Protein AF-A0A9P8JV05-F1 (afdb_monomer_lite)

Structure (mmCIF, N/CA/C/O backbone):
data_AF-A0A9P8JV05-F1
#
_entry.id   AF-A0A9P8JV05-F1
#
loop_
_atom_site.group_PDB
_atom_site.id
_atom_site.type_symbol
_atom_site.label_atom_id
_atom_site.label_alt_id
_atom_site.label_comp_id
_atom_site.label_asym_id
_atom_site.label_entity_id
_atom_site.label_seq_id
_atom_site.pdbx_PDB_ins_code
_atom_site.Cartn_x
_atom_site.Cartn_y
_atom_site.Cartn_z
_atom_site.occupancy
_atom_site.B_iso_or_equiv
_atom_site.auth_seq_id
_atom_site.auth_comp_id
_atom_site.auth_asym_id
_atom_site.auth_atom_id
_atom_site.pdbx_PDB_model_num
ATOM 1 N N . MET A 1 1 ? 24.506 57.203 46.945 1.00 49.22 1 MET A N 1
ATOM 2 C CA . MET A 1 1 ? 24.713 56.761 45.550 1.00 49.22 1 MET A CA 1
ATOM 3 C C . MET A 1 1 ? 26.120 56.194 45.434 1.00 49.22 1 MET A C 1
ATOM 5 O O . MET A 1 1 ? 27.055 56.970 45.317 1.00 49.22 1 MET A O 1
ATOM 9 N N . ALA A 1 2 ? 26.284 54.877 45.544 1.00 45.28 2 ALA A N 1
ATOM 10 C CA . ALA A 1 2 ? 27.514 54.186 45.151 1.00 45.28 2 ALA A CA 1
ATOM 11 C C . ALA A 1 2 ? 27.159 52.713 44.912 1.00 45.28 2 ALA A C 1
ATOM 13 O O . ALA A 1 2 ? 27.169 51.901 45.833 1.00 45.28 2 ALA A O 1
ATOM 14 N N . SER A 1 3 ? 26.732 52.404 43.688 1.00 48.22 3 SER A N 1
ATOM 15 C CA . SER A 1 3 ? 26.460 51.036 43.248 1.00 48.22 3 SER A CA 1
ATOM 16 C C . SER A 1 3 ? 27.787 50.320 43.010 1.00 48.22 3 SER A C 1
ATOM 18 O O . SER A 1 3 ? 28.588 50.764 42.189 1.00 48.22 3 SER A O 1
ATOM 20 N N . ALA A 1 4 ? 28.025 49.229 43.736 1.00 57.16 4 ALA A N 1
ATOM 21 C CA . ALA A 1 4 ? 29.160 48.344 43.512 1.00 57.16 4 ALA A CA 1
ATOM 22 C C . ALA A 1 4 ? 28.932 47.510 42.237 1.00 57.16 4 ALA A C 1
ATOM 24 O O . ALA A 1 4 ? 27.868 46.921 42.051 1.00 57.16 4 ALA A O 1
ATOM 25 N N . ILE A 1 5 ? 29.931 47.481 41.356 1.00 58.44 5 ILE A N 1
ATOM 26 C CA . ILE A 1 5 ? 29.948 46.689 40.119 1.00 58.44 5 ILE A CA 1
ATOM 27 C C . ILE A 1 5 ? 30.236 45.221 40.489 1.00 58.44 5 ILE A C 1
ATOM 29 O O . ILE A 1 5 ? 31.201 44.983 41.219 1.00 58.44 5 ILE A O 1
ATOM 33 N N . PRO A 1 6 ? 29.474 44.224 40.003 1.00 58.06 6 PRO A N 1
ATOM 34 C CA . PRO A 1 6 ? 29.809 42.827 40.249 1.00 58.06 6 PRO A CA 1
ATOM 35 C C . PRO A 1 6 ? 30.928 42.359 39.306 1.00 58.06 6 PRO A C 1
ATOM 37 O O . PRO A 1 6 ? 30.860 42.535 38.090 1.00 58.06 6 PRO A O 1
ATOM 40 N N . ALA A 1 7 ? 31.966 41.754 39.887 1.00 58.69 7 ALA A N 1
ATOM 41 C CA . ALA A 1 7 ? 33.067 41.121 39.171 1.00 58.69 7 ALA A CA 1
ATOM 42 C C . ALA A 1 7 ? 32.580 39.866 38.423 1.00 58.69 7 ALA A C 1
ATOM 44 O O . ALA A 1 7 ? 31.926 38.999 39.001 1.00 58.69 7 ALA A O 1
ATOM 45 N N . ALA A 1 8 ? 32.905 39.770 37.133 1.00 55.03 8 ALA A N 1
ATOM 46 C CA . ALA A 1 8 ? 32.576 38.624 36.295 1.00 55.03 8 ALA A CA 1
ATOM 47 C C . ALA A 1 8 ? 33.391 37.384 36.711 1.00 55.03 8 ALA A C 1
ATOM 49 O O . ALA A 1 8 ? 34.620 37.387 36.659 1.00 55.03 8 ALA A O 1
ATOM 50 N N . GLN A 1 9 ? 32.700 36.315 37.112 1.00 57.06 9 GLN A N 1
ATOM 51 C CA . GLN A 1 9 ? 33.289 35.010 37.412 1.00 57.06 9 GLN A CA 1
ATOM 52 C C . GLN A 1 9 ? 33.690 34.315 36.097 1.00 57.06 9 GLN A C 1
ATOM 54 O O . GLN A 1 9 ? 32.831 33.968 35.287 1.00 57.06 9 GLN A O 1
ATOM 59 N N . ALA A 1 10 ? 34.988 34.099 35.875 1.00 58.25 10 ALA A N 1
ATOM 60 C CA . ALA A 1 10 ? 35.488 33.315 34.746 1.00 58.25 10 ALA A CA 1
ATOM 61 C C . ALA A 1 10 ? 35.136 31.823 34.923 1.00 58.25 10 ALA A C 1
ATOM 63 O O . ALA A 1 10 ? 35.488 31.209 35.932 1.00 58.25 10 ALA A O 1
ATOM 64 N N . ALA A 1 11 ? 34.430 31.245 33.949 1.00 59.84 11 ALA A N 1
ATOM 65 C CA . ALA A 1 11 ? 34.080 29.827 33.917 1.00 59.84 11 ALA A CA 1
ATOM 66 C C . ALA A 1 11 ? 35.307 28.969 33.554 1.00 59.84 11 ALA A C 1
ATOM 68 O O . ALA A 1 11 ? 35.972 29.220 32.551 1.00 59.84 11 ALA A O 1
ATOM 69 N N . GLN A 1 12 ? 35.602 27.956 34.371 1.00 63.81 12 GLN A N 1
ATOM 70 C CA . GLN A 1 12 ? 36.667 26.980 34.114 1.00 63.81 12 GLN A CA 1
ATOM 71 C C . GLN A 1 12 ? 36.211 25.943 33.067 1.00 63.81 12 GLN A C 1
ATOM 73 O O . GLN A 1 12 ? 35.041 25.553 33.087 1.00 63.81 12 GLN A O 1
ATOM 78 N N . PRO A 1 13 ? 37.097 25.443 32.183 1.00 60.34 13 PRO A N 1
ATOM 79 C CA . PRO A 1 13 ? 36.732 24.424 31.205 1.00 60.34 13 PRO A CA 1
ATOM 80 C C . PRO A 1 13 ? 36.540 23.057 31.882 1.00 60.34 13 PRO A C 1
ATOM 82 O O . PRO A 1 13 ? 37.473 22.463 32.423 1.00 60.34 13 PRO A O 1
ATOM 85 N N . SER A 1 14 ? 35.314 22.540 31.843 1.00 62.84 14 SER A N 1
ATOM 86 C CA . SER A 1 14 ? 34.976 21.183 32.274 1.00 62.84 14 SER A CA 1
ATOM 87 C C . SER A 1 14 ? 35.491 20.156 31.259 1.00 62.84 14 SER A C 1
ATOM 89 O O . SER A 1 14 ? 34.979 20.072 30.143 1.00 62.84 14 SER A O 1
ATOM 91 N N . PHE A 1 15 ? 36.486 19.357 31.647 1.00 61.34 15 PHE A N 1
ATOM 92 C CA . PHE A 1 15 ? 36.947 18.208 30.866 1.00 61.34 15 PHE A CA 1
ATOM 93 C C . PHE A 1 15 ? 35.887 17.097 30.893 1.00 61.34 15 PHE A C 1
ATOM 95 O O . PHE A 1 15 ? 35.647 16.474 31.927 1.00 61.34 15 PHE A O 1
ATOM 102 N N . VAL A 1 16 ? 35.249 16.850 29.750 1.00 66.12 16 VAL A N 1
ATOM 103 C CA . VAL A 1 16 ? 34.312 15.737 29.559 1.00 66.12 16 VAL A CA 1
ATOM 104 C C . VAL A 1 16 ? 35.119 14.445 29.404 1.00 66.12 16 VAL A C 1
ATOM 106 O O . VAL A 1 16 ? 35.911 14.315 28.471 1.00 66.12 16 VAL A O 1
ATOM 109 N N . LYS A 1 17 ? 34.939 13.483 30.319 1.00 59.84 17 LYS A N 1
ATOM 110 C CA . LYS A 1 17 ? 35.435 12.108 30.145 1.00 59.84 17 LYS A CA 1
ATOM 111 C C . LYS A 1 17 ? 34.714 11.477 28.950 1.00 59.84 17 LYS A C 1
ATOM 113 O O . LYS A 1 17 ? 33.492 11.369 28.960 1.00 59.84 17 LYS A O 1
ATOM 118 N N . LEU A 1 18 ? 35.468 11.082 27.927 1.00 51.34 18 LEU A N 1
ATOM 119 C CA . LEU A 1 18 ? 34.966 10.281 26.812 1.00 51.34 18 LEU A CA 1
ATOM 120 C C . LEU A 1 18 ? 34.830 8.832 27.292 1.00 51.34 18 LEU A C 1
ATOM 122 O O . LEU A 1 18 ? 35.833 8.163 27.533 1.00 51.34 18 LEU A O 1
ATOM 126 N N . GLU A 1 19 ? 33.597 8.363 27.461 1.00 67.06 19 GLU A N 1
ATOM 127 C CA . GLU A 1 19 ? 33.312 6.944 27.691 1.00 67.06 19 GLU A CA 1
ATOM 128 C C . GLU A 1 19 ? 33.750 6.121 26.459 1.00 67.06 19 GLU A C 1
ATOM 130 O O . GLU A 1 19 ? 33.552 6.567 25.321 1.00 67.06 19 GLU A O 1
ATOM 135 N N . PRO A 1 20 ? 34.365 4.937 26.635 1.00 63.91 20 PRO A N 1
ATOM 136 C CA . PRO A 1 20 ? 34.844 4.130 25.518 1.00 63.91 20 PRO A CA 1
ATOM 137 C C . PRO A 1 20 ? 33.666 3.606 24.682 1.00 63.91 20 PRO A C 1
ATOM 139 O O . PRO A 1 20 ? 32.79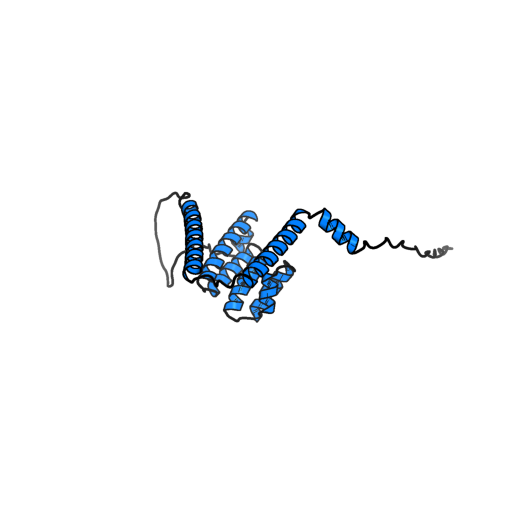6 2.891 25.172 1.00 63.91 20 PRO A O 1
ATOM 142 N N . SER A 1 21 ? 33.649 3.960 23.395 1.00 68.94 21 SER A N 1
ATOM 143 C CA . SER A 1 21 ? 32.678 3.460 22.415 1.00 68.94 21 SER A CA 1
ATOM 144 C C . SER A 1 21 ? 32.777 1.933 22.303 1.00 68.94 21 SER A C 1
ATOM 146 O O . SER A 1 21 ? 33.853 1.401 22.031 1.00 68.94 21 SER A O 1
ATOM 148 N N . SER A 1 22 ? 31.667 1.221 22.521 1.00 73.31 22 SER A N 1
ATOM 149 C CA . SER A 1 22 ? 31.602 -0.245 22.437 1.00 73.31 22 SER A CA 1
ATOM 150 C C . SER A 1 22 ? 32.088 -0.743 21.071 1.00 73.31 22 SER A C 1
ATOM 152 O O . SER A 1 22 ? 31.594 -0.282 20.034 1.00 73.31 22 SER A O 1
ATOM 154 N N . SER A 1 23 ? 33.017 -1.701 21.064 1.00 85.06 23 SER A N 1
ATOM 155 C CA . SER A 1 23 ? 33.587 -2.264 19.839 1.00 85.06 23 SER A CA 1
ATOM 156 C C . SER A 1 23 ? 32.512 -2.949 18.992 1.00 85.06 23 SER A C 1
ATOM 158 O O . SER A 1 23 ? 31.573 -3.553 19.510 1.00 85.06 23 SER A O 1
ATOM 160 N N . VAL A 1 24 ? 32.649 -2.905 17.664 1.00 83.38 24 VAL A N 1
ATOM 161 C CA . VAL A 1 24 ? 31.741 -3.608 16.736 1.00 83.38 24 VAL A CA 1
ATOM 162 C C . VAL A 1 24 ? 31.682 -5.107 17.058 1.00 83.38 24 VAL A C 1
ATOM 164 O O . VAL A 1 24 ? 30.613 -5.711 16.993 1.00 83.38 24 VAL A O 1
ATOM 167 N N . TRP A 1 25 ? 32.803 -5.684 17.492 1.00 81.00 25 TRP A N 1
ATOM 168 C CA . TRP A 1 25 ? 32.886 -7.076 17.936 1.00 81.00 25 TRP A CA 1
ATOM 169 C C . TRP A 1 25 ? 32.059 -7.359 19.192 1.00 81.00 25 TRP A C 1
ATOM 171 O O . TRP A 1 25 ? 31.397 -8.397 19.261 1.00 81.00 25 TRP A O 1
ATOM 181 N N . ASP A 1 26 ? 32.017 -6.422 20.141 1.00 84.31 26 ASP A N 1
ATOM 182 C CA . ASP A 1 26 ? 31.183 -6.547 21.341 1.00 84.31 26 ASP A CA 1
ATOM 183 C C . ASP A 1 26 ? 29.704 -6.477 20.982 1.00 84.31 26 ASP A C 1
ATOM 185 O O . ASP A 1 26 ? 28.898 -7.246 21.501 1.00 84.31 26 ASP A O 1
ATOM 189 N N . ARG A 1 27 ? 29.340 -5.611 20.031 1.00 84.75 27 ARG A N 1
ATOM 190 C CA . ARG A 1 27 ? 27.955 -5.482 19.558 1.00 84.75 27 ARG A CA 1
ATOM 191 C C . ARG A 1 27 ? 27.481 -6.754 18.858 1.00 84.75 27 ARG A C 1
ATOM 193 O O . ARG A 1 27 ? 26.372 -7.204 19.122 1.00 84.75 27 ARG A O 1
ATOM 200 N N . ILE A 1 28 ? 28.326 -7.363 18.025 1.00 83.69 28 ILE A N 1
ATOM 201 C CA . ILE A 1 28 ? 28.015 -8.629 17.342 1.00 83.69 28 ILE A CA 1
ATOM 202 C C . ILE A 1 28 ? 27.894 -9.771 18.352 1.00 83.69 28 ILE A C 1
ATOM 204 O O . ILE A 1 28 ? 26.946 -10.548 18.280 1.00 83.69 28 ILE A O 1
ATOM 208 N N . THR A 1 29 ? 28.821 -9.860 19.308 1.00 87.00 29 THR A N 1
ATOM 209 C CA . THR A 1 29 ? 28.805 -10.918 20.329 1.00 87.00 29 THR A CA 1
ATOM 210 C C . THR A 1 29 ? 27.587 -10.784 21.239 1.00 87.00 29 THR A C 1
ATOM 212 O O . THR A 1 29 ? 26.894 -11.769 21.495 1.00 87.00 29 THR A O 1
ATOM 215 N N . THR A 1 30 ? 27.268 -9.555 21.655 1.00 87.19 30 THR A N 1
ATOM 216 C CA . THR A 1 30 ? 26.081 -9.249 22.464 1.00 87.19 30 THR A CA 1
ATOM 217 C C . THR A 1 30 ? 24.810 -9.616 21.701 1.00 87.19 30 THR A C 1
ATOM 219 O O . THR A 1 30 ? 24.007 -10.406 22.196 1.00 87.19 30 THR A O 1
ATOM 222 N N . TRP A 1 31 ? 24.678 -9.160 20.453 1.00 87.88 31 TRP A N 1
ATOM 223 C CA . TRP A 1 31 ? 23.532 -9.474 19.601 1.00 87.88 31 TRP A CA 1
ATOM 224 C C . TRP A 1 31 ? 23.382 -10.981 19.346 1.00 87.88 31 TRP A C 1
ATOM 226 O O . TRP A 1 31 ? 22.284 -11.523 19.451 1.00 87.88 31 TRP A O 1
ATOM 236 N N . ALA A 1 32 ? 24.476 -11.694 19.072 1.00 85.31 32 ALA A N 1
ATOM 237 C CA . ALA A 1 32 ? 24.443 -13.139 18.859 1.00 85.31 32 ALA A CA 1
ATOM 238 C C . ALA A 1 32 ? 24.022 -13.900 20.129 1.00 85.31 32 ALA A C 1
ATOM 240 O O . ALA A 1 32 ? 23.316 -14.908 20.044 1.00 85.31 32 ALA A O 1
ATOM 241 N N . SER A 1 33 ? 24.424 -13.408 21.307 1.00 84.25 33 SER A N 1
ATOM 242 C CA . SER A 1 33 ? 24.041 -13.991 22.595 1.00 84.25 33 SER A CA 1
ATOM 243 C C . SER A 1 33 ? 22.556 -13.791 22.915 1.00 84.25 33 SER A C 1
ATOM 245 O O . SER A 1 33 ? 21.922 -14.696 23.466 1.00 84.25 33 SER A O 1
ATOM 247 N N . GLU A 1 34 ? 21.996 -12.652 22.507 1.00 87.69 34 GLU A N 1
ATOM 248 C CA . GLU A 1 34 ? 20.591 -12.289 22.690 1.00 87.69 34 GLU A CA 1
ATOM 249 C C . GLU A 1 34 ? 19.686 -12.986 21.659 1.00 87.69 34 GLU A C 1
ATOM 251 O O . GLU A 1 34 ? 18.597 -13.459 21.985 1.00 87.69 34 GLU A O 1
ATOM 256 N N . HIS A 1 35 ? 20.172 -13.174 20.427 1.00 86.75 35 HIS A N 1
ATOM 257 C CA . HIS A 1 35 ? 19.403 -13.729 19.311 1.00 86.75 35 HIS A CA 1
ATOM 258 C C . HIS A 1 35 ? 19.847 -15.131 18.883 1.00 86.75 35 HIS A C 1
ATOM 260 O O . HIS A 1 35 ? 19.968 -15.427 17.691 1.00 86.75 35 HIS A O 1
ATOM 266 N N . LYS A 1 36 ? 19.993 -16.050 19.844 1.00 86.50 36 LYS A N 1
ATOM 267 C CA . LYS A 1 36 ? 20.359 -17.458 19.577 1.00 86.50 36 LYS A CA 1
ATOM 268 C C . LYS A 1 36 ? 19.469 -18.108 18.513 1.00 86.50 36 LYS A C 1
ATOM 270 O O . LYS A 1 36 ? 19.969 -18.774 17.614 1.00 86.50 36 LYS A O 1
ATOM 275 N N . ALA A 1 37 ? 18.155 -17.874 18.571 1.00 81.88 37 ALA A N 1
ATOM 276 C CA . ALA A 1 37 ? 17.213 -18.402 17.584 1.00 81.88 37 ALA A CA 1
ATOM 277 C C . ALA A 1 37 ? 17.487 -17.866 16.168 1.00 81.88 37 ALA A C 1
ATOM 279 O O . ALA A 1 37 ? 17.517 -18.648 15.222 1.00 81.88 37 ALA A O 1
ATOM 280 N N . ALA A 1 38 ? 17.751 -16.563 16.018 1.00 86.94 38 ALA A N 1
ATOM 281 C CA . ALA A 1 38 ? 18.079 -15.977 14.720 1.00 86.94 38 ALA A CA 1
ATOM 282 C C . ALA A 1 38 ? 19.395 -16.553 14.175 1.00 86.94 38 ALA A C 1
ATOM 284 O O . ALA A 1 38 ? 19.449 -16.973 13.020 1.00 86.94 38 ALA A O 1
ATOM 285 N N . VAL A 1 39 ? 20.417 -16.679 15.027 1.00 87.94 39 VAL A N 1
ATOM 286 C CA . VAL A 1 39 ? 21.709 -17.282 14.664 1.00 87.94 39 VAL A CA 1
ATOM 287 C C . VAL A 1 39 ? 21.528 -18.722 14.169 1.00 87.94 39 VAL A C 1
ATOM 289 O O . VAL A 1 39 ? 22.018 -19.056 13.091 1.00 87.94 39 VAL A O 1
ATOM 292 N N . TYR A 1 40 ? 20.761 -19.557 14.879 1.00 90.62 40 TYR A N 1
ATOM 293 C CA . TYR A 1 40 ? 20.487 -20.930 14.438 1.00 90.62 40 TYR A CA 1
ATOM 294 C C . TYR A 1 40 ? 19.657 -20.993 13.152 1.00 90.62 40 TYR A C 1
ATOM 296 O O . TYR A 1 40 ? 19.898 -21.868 12.325 1.00 90.62 40 TYR A O 1
ATOM 304 N N . THR A 1 41 ? 18.713 -20.071 12.934 1.00 86.56 41 THR A N 1
ATOM 305 C CA . THR A 1 41 ? 17.954 -20.034 11.672 1.00 86.56 41 THR A CA 1
ATOM 306 C C . THR A 1 41 ? 18.827 -19.641 10.488 1.00 86.56 41 THR A C 1
ATOM 308 O O . THR A 1 41 ? 18.745 -20.283 9.445 1.00 86.56 41 THR A O 1
ATOM 311 N N . ILE A 1 42 ? 19.702 -18.645 10.650 1.00 84.94 42 ILE A N 1
ATOM 312 C CA . ILE A 1 42 ? 20.633 -18.218 9.603 1.00 84.94 42 ILE A CA 1
ATOM 313 C C . ILE A 1 42 ? 21.606 -19.360 9.290 1.00 84.94 42 ILE A C 1
ATOM 315 O O . ILE A 1 42 ? 21.750 -19.719 8.124 1.00 84.94 42 ILE A O 1
ATOM 319 N N . ALA A 1 43 ? 22.191 -19.991 10.316 1.00 82.62 43 ALA A N 1
ATOM 320 C CA . ALA A 1 43 ? 23.077 -21.146 10.159 1.00 82.62 43 ALA A CA 1
ATOM 321 C C . ALA A 1 43 ? 22.371 -22.364 9.526 1.00 82.62 43 ALA A C 1
ATOM 323 O O . ALA A 1 43 ? 22.949 -23.070 8.703 1.00 82.62 43 ALA A O 1
ATOM 324 N N . GLY A 1 44 ? 21.105 -22.607 9.875 1.00 81.88 44 GLY A N 1
ATOM 325 C CA . GLY A 1 44 ? 20.304 -23.676 9.281 1.00 81.88 44 GLY A CA 1
ATOM 326 C C . GLY A 1 44 ? 19.994 -23.424 7.803 1.00 81.88 44 GLY A C 1
ATOM 327 O O . GLY A 1 44 ? 20.130 -24.328 6.981 1.00 81.88 44 GLY A O 1
ATOM 328 N N . VAL A 1 45 ? 19.628 -22.190 7.440 1.00 86.88 45 VAL A N 1
ATOM 329 C CA . VAL A 1 45 ? 19.341 -21.812 6.047 1.00 86.88 45 VAL A CA 1
ATOM 330 C C . VAL A 1 45 ? 20.601 -21.889 5.184 1.00 86.88 45 VAL A C 1
ATOM 332 O O . VAL A 1 45 ? 20.526 -22.395 4.064 1.00 86.88 45 VAL A O 1
ATOM 335 N N . THR A 1 46 ? 21.762 -21.458 5.691 1.00 86.31 46 THR A N 1
ATOM 336 C CA . THR A 1 46 ? 23.027 -21.557 4.946 1.00 86.31 46 THR A CA 1
ATOM 337 C C . THR A 1 46 ? 23.468 -23.005 4.749 1.00 86.31 46 THR A C 1
ATOM 339 O O . THR A 1 46 ? 23.885 -23.355 3.642 1.00 86.31 46 THR A O 1
ATOM 342 N N . LEU A 1 47 ? 23.309 -23.874 5.755 1.00 87.31 47 LEU A N 1
ATOM 343 C CA . LEU A 1 47 ? 23.592 -25.307 5.616 1.00 87.31 47 LEU A CA 1
ATOM 344 C C . LEU A 1 47 ? 22.682 -25.960 4.562 1.00 87.31 47 LEU A C 1
ATOM 346 O O . LEU A 1 47 ? 23.170 -26.686 3.698 1.00 87.31 47 LEU A O 1
ATOM 350 N N . VAL A 1 48 ? 21.376 -25.672 4.590 1.00 86.19 48 VAL A N 1
ATOM 351 C CA . VAL A 1 48 ? 20.406 -26.234 3.633 1.00 86.19 48 VAL A CA 1
ATOM 352 C C . VAL A 1 48 ? 20.663 -25.728 2.218 1.00 86.19 48 VAL A C 1
ATOM 354 O O . VAL A 1 48 ? 20.640 -26.525 1.287 1.00 86.19 48 VAL A O 1
ATOM 357 N N . ALA A 1 49 ? 20.942 -24.436 2.037 1.00 83.25 49 ALA A N 1
ATOM 358 C CA . ALA A 1 49 ? 21.240 -23.876 0.721 1.00 83.25 49 ALA A CA 1
ATOM 359 C C . ALA A 1 49 ? 22.541 -24.446 0.136 1.00 83.25 49 ALA A C 1
ATOM 361 O O . ALA A 1 49 ? 22.584 -24.785 -1.043 1.00 83.25 49 ALA A O 1
ATOM 362 N N . THR A 1 50 ? 23.575 -24.613 0.964 1.00 82.69 50 THR A N 1
ATOM 363 C CA . THR A 1 50 ? 24.859 -25.188 0.534 1.00 82.69 50 THR A CA 1
ATOM 364 C C . THR A 1 50 ? 24.715 -26.676 0.221 1.00 82.69 50 THR A C 1
ATOM 366 O O . THR A 1 50 ? 25.162 -27.127 -0.829 1.00 82.69 50 THR A O 1
ATOM 369 N N . GLY A 1 51 ? 24.021 -27.432 1.079 1.00 83.88 51 GLY A N 1
ATOM 370 C CA . GLY A 1 51 ? 23.711 -28.841 0.835 1.00 83.88 51 GLY A CA 1
ATOM 371 C C . GLY A 1 51 ? 22.856 -29.040 -0.417 1.00 83.88 51 GLY A C 1
ATOM 372 O O . GLY A 1 51 ? 23.165 -29.905 -1.230 1.00 83.88 51 GLY A O 1
ATOM 373 N N . ALA A 1 52 ? 21.837 -28.201 -0.626 1.00 78.25 52 ALA A N 1
ATOM 374 C CA . ALA A 1 52 ? 21.013 -28.219 -1.831 1.00 78.25 52 ALA A CA 1
ATOM 375 C C . ALA A 1 52 ? 21.811 -27.826 -3.081 1.00 78.25 52 ALA A C 1
ATOM 377 O O . ALA A 1 52 ? 21.617 -28.439 -4.122 1.00 78.25 52 ALA A O 1
ATOM 378 N N . GLY A 1 53 ? 22.722 -26.854 -2.986 1.00 80.62 53 GLY A N 1
ATOM 379 C CA . GLY A 1 53 ? 23.606 -26.457 -4.083 1.00 80.62 53 GLY A CA 1
ATOM 380 C C . GLY A 1 53 ? 24.564 -27.575 -4.494 1.00 80.62 53 GLY A C 1
ATOM 381 O O . GLY A 1 53 ? 24.663 -27.880 -5.678 1.00 80.62 53 GLY A O 1
ATOM 382 N N . ILE A 1 54 ? 25.203 -28.243 -3.527 1.00 79.12 54 ILE A N 1
ATOM 383 C CA . ILE A 1 54 ? 26.061 -29.413 -3.780 1.00 79.12 54 ILE A CA 1
ATOM 384 C C . ILE A 1 54 ? 25.233 -30.564 -4.356 1.00 79.12 54 ILE A C 1
ATOM 386 O O . ILE A 1 54 ? 25.645 -31.183 -5.335 1.00 79.12 54 ILE A O 1
ATOM 390 N N . TYR A 1 55 ? 24.051 -30.831 -3.797 1.00 79.44 55 TYR A N 1
ATOM 391 C CA . TYR A 1 55 ? 23.145 -31.853 -4.315 1.00 79.44 55 TYR A CA 1
ATOM 392 C C . TYR A 1 55 ? 22.732 -31.558 -5.761 1.00 79.44 55 TYR A C 1
ATOM 394 O O . TYR A 1 55 ? 22.847 -32.436 -6.603 1.00 79.44 55 TYR A O 1
ATOM 402 N N . TYR A 1 56 ? 22.330 -30.329 -6.093 1.00 79.62 56 TYR A N 1
ATOM 403 C CA . TYR A 1 56 ? 21.984 -29.943 -7.468 1.00 79.62 56 TYR A CA 1
ATOM 404 C C . TYR A 1 56 ? 23.178 -29.985 -8.422 1.00 79.62 56 TYR A C 1
ATOM 406 O O . TYR A 1 56 ? 23.022 -30.351 -9.578 1.00 79.6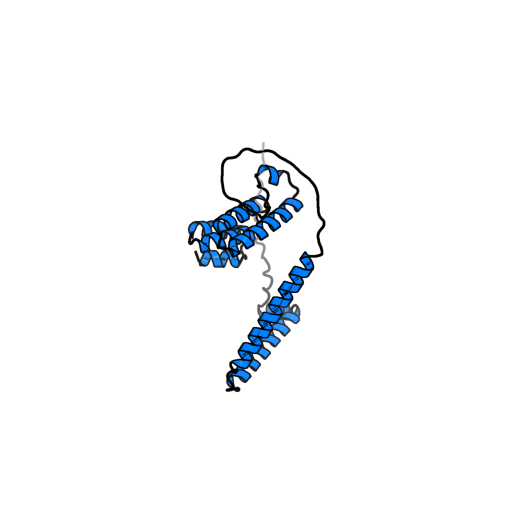2 56 TYR A O 1
ATOM 414 N N . TYR A 1 57 ? 24.366 -29.618 -7.949 1.00 79.38 57 TYR A N 1
ATOM 415 C CA . TYR A 1 57 ? 25.580 -29.665 -8.759 1.00 79.38 57 TYR A CA 1
ATOM 416 C C . TYR A 1 57 ? 26.029 -31.104 -9.059 1.00 79.38 57 TYR A C 1
ATOM 418 O O . TYR A 1 57 ? 26.627 -31.361 -10.097 1.00 79.38 57 TYR A O 1
ATOM 426 N N . THR A 1 58 ? 25.734 -32.044 -8.158 1.00 80.88 58 THR A N 1
ATOM 427 C CA . THR A 1 58 ? 26.123 -33.459 -8.287 1.00 80.88 58 THR A CA 1
ATOM 428 C C . THR A 1 58 ? 25.015 -34.356 -8.837 1.00 80.88 58 THR A C 1
ATOM 430 O O . THR A 1 58 ? 25.304 -35.445 -9.327 1.00 80.88 58 THR A O 1
ATOM 433 N N . SER A 1 59 ? 23.754 -33.921 -8.787 1.00 72.12 59 SER A N 1
ATOM 434 C CA . SER A 1 59 ? 22.621 -34.641 -9.365 1.00 72.12 59 SER A CA 1
ATOM 435 C C . SER A 1 59 ? 22.326 -34.111 -10.764 1.00 72.12 59 SER A C 1
ATOM 437 O O . SER A 1 59 ? 21.595 -33.151 -10.968 1.00 72.12 59 SER A O 1
ATOM 439 N N . GLU A 1 60 ? 22.859 -34.797 -11.768 1.00 57.59 60 GLU A N 1
ATOM 440 C CA . GLU A 1 60 ? 22.598 -34.540 -13.193 1.00 57.59 60 GLU A CA 1
ATOM 441 C C . GLU A 1 60 ? 21.174 -34.963 -13.633 1.00 57.59 60 GLU A C 1
ATOM 443 O O . GLU A 1 60 ? 20.892 -35.179 -14.808 1.00 57.59 60 GLU A O 1
ATOM 448 N N . SER A 1 61 ? 20.245 -35.110 -12.684 1.00 61.31 61 SER A N 1
ATOM 449 C CA . SER A 1 61 ? 18.854 -35.482 -12.938 1.00 61.31 61 SER A CA 1
ATOM 450 C C . SER A 1 61 ? 17.988 -34.231 -12.925 1.00 61.31 61 SER A C 1
ATOM 452 O O . SER A 1 61 ? 17.515 -33.788 -11.878 1.00 61.31 61 SER A O 1
ATOM 454 N N . ALA A 1 62 ? 17.777 -33.651 -14.107 1.00 61.28 62 ALA A N 1
ATOM 455 C CA . ALA A 1 62 ? 16.733 -32.654 -14.290 1.00 61.28 62 ALA A CA 1
ATOM 456 C C . ALA A 1 62 ? 15.389 -33.250 -13.817 1.00 61.28 62 ALA A C 1
ATOM 458 O O . ALA A 1 62 ? 15.064 -34.374 -14.212 1.00 61.28 62 ALA A O 1
ATOM 459 N N . PRO A 1 63 ? 14.611 -32.542 -12.974 1.00 60.56 63 PRO A N 1
ATOM 460 C CA . PRO A 1 63 ? 13.309 -33.026 -12.536 1.00 60.56 63 PRO A CA 1
ATOM 461 C C . PRO A 1 63 ? 12.447 -33.289 -13.766 1.00 60.56 63 PRO A C 1
ATOM 463 O O . PRO A 1 63 ? 12.308 -32.425 -14.639 1.00 60.56 63 PRO A O 1
ATOM 466 N N . THR A 1 64 ? 11.900 -34.499 -13.858 1.00 65.44 64 THR A N 1
ATOM 467 C CA . THR A 1 64 ? 11.081 -34.871 -15.007 1.00 65.44 64 THR A CA 1
ATOM 468 C C . THR A 1 64 ? 9.809 -34.013 -15.027 1.00 65.44 64 THR A C 1
ATOM 470 O O . THR A 1 64 ? 9.343 -33.574 -13.970 1.00 65.44 64 THR A O 1
ATOM 473 N N . PRO A 1 65 ? 9.206 -33.744 -16.201 1.00 65.94 65 PRO A N 1
ATOM 474 C CA . PRO A 1 65 ? 7.975 -32.954 -16.292 1.00 65.94 65 PRO A CA 1
ATOM 475 C C . PRO A 1 65 ? 6.853 -33.438 -15.355 1.00 65.94 65 PRO A C 1
ATOM 477 O O . PRO A 1 65 ? 6.088 -32.618 -14.853 1.00 65.94 65 PRO A O 1
ATOM 480 N N . GLN A 1 66 ? 6.821 -34.738 -15.038 1.00 62.66 66 GLN A N 1
ATOM 481 C CA . GLN A 1 66 ? 5.876 -35.343 -14.093 1.00 62.66 66 GLN A CA 1
ATOM 482 C C . GLN A 1 66 ? 6.083 -34.880 -12.639 1.00 62.66 66 GLN A C 1
ATOM 484 O O . GLN A 1 66 ? 5.106 -34.637 -11.932 1.00 62.66 66 GLN A O 1
ATOM 489 N N . ASP A 1 67 ? 7.326 -34.678 -12.193 1.00 68.31 67 ASP A N 1
ATOM 490 C CA . ASP A 1 67 ? 7.630 -34.209 -10.832 1.00 68.31 67 ASP A CA 1
ATOM 491 C C . ASP A 1 67 ? 7.237 -32.736 -10.636 1.00 68.31 67 ASP A C 1
ATOM 493 O O . ASP A 1 67 ? 6.751 -32.323 -9.576 1.00 68.31 67 ASP A O 1
ATOM 497 N N . LEU A 1 68 ? 7.409 -31.932 -11.690 1.00 69.88 68 LEU A N 1
ATOM 498 C CA . LEU A 1 68 ? 7.003 -30.527 -11.719 1.00 69.88 68 LEU A CA 1
ATOM 499 C C . LEU A 1 68 ? 5.476 -30.387 -11.730 1.00 69.88 68 LEU A C 1
ATOM 501 O O . LEU A 1 68 ? 4.928 -29.514 -11.048 1.00 69.88 68 LEU A O 1
ATOM 505 N N . GLU A 1 69 ? 4.792 -31.268 -12.457 1.00 74.12 69 GLU A N 1
ATOM 506 C CA . GLU A 1 69 ? 3.335 -31.314 -12.530 1.00 74.12 69 GLU A CA 1
ATOM 507 C C . GLU A 1 69 ? 2.725 -31.777 -11.198 1.00 74.12 69 GLU A C 1
ATOM 509 O O . GLU A 1 69 ? 1.868 -31.084 -10.645 1.00 74.12 69 GLU A O 1
ATOM 514 N N . ALA A 1 70 ? 3.277 -32.823 -10.575 1.00 73.00 70 ALA A N 1
ATOM 515 C CA . ALA A 1 70 ? 2.873 -33.274 -9.241 1.00 73.00 70 ALA A CA 1
ATOM 516 C C . ALA A 1 70 ? 3.073 -32.184 -8.166 1.00 73.00 70 ALA A C 1
ATOM 518 O O . ALA A 1 70 ? 2.226 -31.976 -7.285 1.00 73.00 70 ALA A O 1
ATOM 519 N N . ALA A 1 71 ? 4.169 -31.420 -8.240 1.00 76.94 71 ALA A N 1
ATOM 520 C CA . ALA A 1 71 ? 4.399 -30.282 -7.352 1.00 76.94 71 ALA A CA 1
ATOM 521 C C . ALA A 1 71 ? 3.408 -29.126 -7.604 1.00 76.94 71 ALA A C 1
ATOM 523 O O . ALA A 1 71 ? 2.987 -28.448 -6.654 1.00 76.94 71 ALA A O 1
ATOM 524 N N . ALA A 1 72 ? 3.011 -28.894 -8.860 1.00 79.38 72 ALA A N 1
ATOM 525 C CA . ALA A 1 72 ? 2.018 -27.892 -9.234 1.00 79.38 72 ALA A CA 1
ATOM 526 C C . ALA A 1 72 ? 0.605 -28.278 -8.764 1.00 79.38 72 ALA A C 1
ATOM 528 O O . ALA A 1 72 ? -0.104 -27.432 -8.205 1.00 79.38 72 ALA A O 1
ATOM 529 N N . GLU A 1 73 ? 0.222 -29.548 -8.892 1.00 82.31 73 GLU A N 1
ATOM 530 C CA . GLU A 1 73 ? -1.049 -30.079 -8.392 1.00 82.31 73 GLU A CA 1
ATOM 531 C C . GLU A 1 73 ? -1.142 -29.984 -6.871 1.00 82.31 73 GLU A C 1
ATOM 533 O O . GLU A 1 73 ? -2.117 -29.451 -6.335 1.00 82.31 73 GLU A O 1
ATOM 538 N N . LYS A 1 74 ? -0.078 -30.361 -6.152 1.00 80.19 74 LYS A N 1
ATOM 539 C CA . LYS A 1 74 ? -0.036 -30.251 -4.686 1.00 80.19 74 LYS A CA 1
ATOM 540 C C . LYS A 1 74 ? -0.175 -28.798 -4.214 1.00 80.19 74 LYS A C 1
ATOM 542 O O . LYS A 1 74 ? -0.824 -28.523 -3.199 1.00 80.19 74 LYS A O 1
ATOM 547 N N . LYS A 1 75 ? 0.382 -27.837 -4.964 1.00 80.94 75 LYS A N 1
ATOM 548 C CA . LYS A 1 75 ? 0.198 -26.395 -4.711 1.00 80.94 75 LYS A CA 1
ATOM 549 C C . LYS A 1 75 ? -1.228 -25.925 -5.017 1.00 80.94 75 LYS A C 1
ATOM 551 O O . LYS A 1 75 ? -1.765 -25.128 -4.241 1.00 80.94 75 LYS A O 1
ATOM 556 N N . ARG A 1 76 ? -1.852 -26.409 -6.098 1.00 82.44 76 ARG A N 1
ATOM 557 C CA . ARG A 1 76 ? -3.254 -26.109 -6.446 1.00 82.44 76 ARG A CA 1
ATOM 558 C C . ARG A 1 76 ? -4.214 -26.645 -5.381 1.00 82.44 76 ARG A C 1
ATOM 560 O O . ARG A 1 76 ? -4.968 -25.849 -4.822 1.00 82.44 76 ARG A O 1
ATOM 567 N N . ALA A 1 77 ? -4.062 -27.905 -4.977 1.00 81.12 77 ALA A N 1
ATOM 568 C CA . ALA A 1 77 ? -4.857 -28.534 -3.921 1.00 81.12 77 ALA A CA 1
ATOM 569 C C . ALA A 1 77 ? -4.733 -27.798 -2.573 1.00 81.12 77 ALA A C 1
ATOM 571 O O . ALA A 1 77 ? -5.726 -27.533 -1.892 1.00 81.12 77 ALA A O 1
ATOM 572 N N . ARG A 1 78 ? -3.521 -27.363 -2.193 1.00 82.75 78 ARG A N 1
ATOM 573 C CA . ARG A 1 78 ? -3.312 -26.577 -0.960 1.00 82.75 78 ARG A CA 1
ATOM 574 C C . ARG A 1 78 ? -3.995 -25.204 -1.014 1.00 82.75 78 ARG A C 1
ATOM 576 O O . ARG A 1 78 ? -4.487 -24.721 0.009 1.00 82.75 78 ARG A O 1
ATOM 583 N N . LYS A 1 79 ? -4.025 -24.559 -2.186 1.00 82.00 79 LYS A N 1
ATOM 584 C CA . LYS A 1 79 ? -4.697 -23.264 -2.394 1.00 82.00 79 LYS A CA 1
ATOM 585 C C . LYS A 1 79 ? -6.217 -23.412 -2.346 1.00 82.00 79 LYS A C 1
ATOM 587 O O . LYS A 1 79 ? -6.888 -22.538 -1.799 1.00 82.00 79 LYS A O 1
ATOM 592 N N . GLU A 1 80 ? -6.736 -24.511 -2.876 1.00 83.88 80 GLU A N 1
ATOM 593 C CA . GLU A 1 80 ? -8.159 -24.833 -2.878 1.00 83.88 80 GLU A CA 1
ATOM 594 C C . GLU A 1 80 ? -8.669 -25.147 -1.468 1.00 83.88 80 GLU A C 1
ATOM 596 O O . GLU A 1 80 ? -9.590 -24.481 -0.999 1.00 83.88 80 GLU A O 1
ATOM 601 N N . ASN A 1 81 ? -7.959 -25.989 -0.709 1.00 77.00 81 ASN A N 1
ATOM 602 C CA . ASN A 1 81 ? -8.272 -26.243 0.703 1.00 77.00 81 ASN A CA 1
ATOM 603 C C . ASN A 1 81 ? -8.231 -24.969 1.563 1.00 77.00 81 ASN A C 1
ATOM 605 O O . ASN A 1 81 ? -9.057 -24.782 2.457 1.00 77.00 81 ASN A O 1
ATOM 609 N N . LYS A 1 82 ? -7.307 -24.040 1.282 1.00 80.56 82 LYS A N 1
ATOM 610 C CA . LYS A 1 82 ? -7.254 -22.743 1.978 1.00 80.56 82 LYS A CA 1
ATOM 611 C C . LYS A 1 82 ? -8.456 -21.850 1.640 1.00 80.56 82 LYS A C 1
ATOM 613 O O . LYS A 1 82 ? -8.921 -21.113 2.509 1.00 80.56 82 LYS A O 1
ATOM 618 N N . LYS A 1 83 ? -8.960 -21.902 0.402 1.00 77.69 83 LYS A N 1
ATOM 619 C CA . LYS A 1 83 ? -10.178 -21.186 -0.010 1.00 77.69 83 LYS A CA 1
ATOM 620 C C . LYS A 1 83 ? -11.432 -21.819 0.594 1.00 77.69 83 LYS A C 1
ATOM 622 O O . LYS A 1 83 ? -12.245 -21.081 1.138 1.00 77.69 83 LYS A O 1
ATOM 627 N N . ALA A 1 84 ? -11.538 -23.148 0.580 1.00 77.12 84 ALA A N 1
ATOM 628 C CA . ALA A 1 84 ? -12.648 -23.883 1.184 1.00 77.12 84 ALA A CA 1
ATOM 629 C C . ALA A 1 84 ? -12.755 -23.601 2.691 1.00 77.12 84 ALA A C 1
ATOM 631 O O . ALA A 1 84 ? -13.822 -23.246 3.181 1.00 77.12 84 ALA A O 1
ATOM 632 N N . LYS A 1 85 ? -11.623 -23.604 3.410 1.00 74.31 85 LYS A N 1
ATOM 633 C CA . LYS A 1 85 ? -11.585 -23.270 4.843 1.00 74.31 85 LYS A CA 1
ATOM 634 C C . LYS A 1 85 ? -11.995 -21.818 5.133 1.00 74.31 85 LYS A C 1
ATOM 636 O O . LYS A 1 85 ? -12.613 -21.549 6.156 1.00 74.31 85 LYS A O 1
ATOM 641 N N . LYS A 1 86 ? -11.691 -20.885 4.221 1.00 70.56 86 LYS A N 1
ATOM 642 C CA . LYS A 1 86 ? -12.119 -19.477 4.312 1.00 70.56 86 LYS A CA 1
ATOM 643 C C . LYS A 1 86 ? -13.613 -19.298 4.001 1.00 70.56 86 LYS A C 1
ATOM 645 O O . LYS A 1 86 ? -14.225 -18.399 4.568 1.00 70.56 86 LYS A O 1
ATOM 650 N N . ASN A 1 87 ? -14.185 -20.125 3.122 1.00 64.75 87 ASN A N 1
ATOM 651 C CA . ASN A 1 87 ? -15.604 -20.061 2.764 1.00 64.75 87 ASN A CA 1
ATOM 652 C C . ASN A 1 87 ? -16.500 -20.706 3.834 1.00 64.75 87 ASN A C 1
ATOM 654 O O . ASN A 1 87 ? -17.475 -20.091 4.249 1.00 64.75 87 ASN A O 1
ATOM 658 N N . ALA A 1 88 ? -16.092 -21.853 4.388 1.00 60.12 88 ALA A N 1
ATOM 659 C CA . ALA A 1 88 ? -16.794 -22.516 5.493 1.00 60.12 88 ALA A CA 1
ATOM 660 C C . ALA A 1 88 ? -16.883 -21.638 6.758 1.00 60.12 88 ALA A C 1
ATOM 662 O O . ALA A 1 88 ? -17.848 -21.707 7.512 1.00 60.12 88 ALA A O 1
ATOM 663 N N . GLN A 1 89 ? -15.905 -20.751 6.971 1.00 57.16 89 GLN A N 1
ATOM 664 C CA . GLN A 1 89 ? -15.937 -19.777 8.065 1.00 57.16 89 GLN A CA 1
ATOM 665 C C . GLN A 1 89 ? -16.884 -18.589 7.802 1.00 57.16 89 GLN A C 1
ATOM 667 O O . GLN A 1 89 ? -17.222 -17.852 8.726 1.00 57.16 89 GLN A O 1
ATOM 672 N N . ARG A 1 90 ? -17.320 -18.395 6.553 1.00 57.16 90 ARG A N 1
ATOM 673 C CA . ARG A 1 90 ? -18.247 -17.333 6.142 1.00 57.16 90 ARG A CA 1
ATOM 674 C C . ARG A 1 90 ? -19.713 -17.785 6.208 1.00 57.16 90 ARG A C 1
ATOM 676 O O . ARG A 1 90 ? -20.575 -16.948 6.436 1.00 57.16 90 ARG A O 1
ATOM 683 N N . GLU A 1 91 ? -19.979 -19.086 6.089 1.00 49.62 91 GLU A N 1
ATOM 684 C CA . GLU A 1 91 ? -21.335 -19.665 6.085 1.00 49.62 91 GLU A CA 1
ATOM 685 C C . GLU A 1 91 ? -21.940 -19.885 7.486 1.00 49.62 91 GLU A C 1
ATOM 687 O O . GLU A 1 91 ? -23.147 -20.059 7.608 1.00 49.62 91 GLU A O 1
ATOM 692 N N . GLN A 1 92 ? -21.158 -19.795 8.569 1.00 45.47 92 GLN A N 1
ATOM 693 C CA . GLN A 1 92 ? -21.676 -19.920 9.946 1.00 45.47 92 GLN A CA 1
ATOM 694 C C . GLN A 1 92 ? -22.199 -18.608 10.564 1.00 45.47 92 GLN A C 1
ATOM 696 O O . GLN A 1 92 ? -22.554 -18.581 11.741 1.00 45.47 92 GLN A O 1
ATOM 701 N N . LYS A 1 93 ? -22.268 -17.506 9.805 1.00 41.81 93 LYS A N 1
ATOM 702 C CA . LYS A 1 93 ? -22.806 -16.227 10.296 1.00 41.81 93 LYS A CA 1
ATOM 703 C C . LYS A 1 93 ? -23.880 -15.691 9.346 1.00 41.81 93 LYS A C 1
ATOM 705 O O . LYS A 1 93 ? -23.608 -14.899 8.453 1.00 41.81 93 LYS A O 1
ATOM 710 N N . SER A 1 94 ? -25.115 -16.133 9.545 1.00 41.09 94 SER A N 1
ATOM 711 C CA . SER A 1 94 ? -26.326 -15.467 9.048 1.00 41.09 94 SER A CA 1
ATOM 712 C C . SER A 1 94 ? -27.401 -15.533 10.131 1.00 41.09 94 SER A C 1
ATOM 714 O O . SER A 1 94 ? -27.473 -16.526 10.855 1.00 41.09 94 SER A O 1
ATOM 716 N N . PRO A 1 95 ? -28.204 -14.467 10.267 1.00 38.47 95 PRO A N 1
ATOM 717 C CA . PRO A 1 95 ? -29.633 -14.652 10.024 1.00 38.47 95 PRO A CA 1
ATOM 718 C C . PRO A 1 95 ? -30.279 -13.537 9.171 1.00 38.47 95 PRO A C 1
ATOM 720 O O . PRO A 1 95 ? -29.738 -12.448 9.001 1.00 38.47 95 PRO A O 1
ATOM 723 N N . SER A 1 96 ? -31.449 -13.892 8.636 1.00 30.16 96 SER A N 1
ATOM 724 C CA . SER A 1 96 ? -32.434 -13.184 7.785 1.00 30.16 96 SER A CA 1
ATOM 725 C C . SER A 1 96 ? -33.727 -12.919 8.618 1.00 30.16 96 SER A C 1
ATOM 727 O O . SER A 1 96 ? -33.739 -13.428 9.743 1.00 30.16 96 SER A O 1
ATOM 729 N N . PRO A 1 97 ? -34.885 -12.382 8.132 1.00 55.53 97 PRO A N 1
ATOM 730 C CA . PRO A 1 97 ? -35.258 -11.313 7.158 1.00 55.53 97 PRO A CA 1
ATOM 731 C C . PRO A 1 97 ? -36.359 -10.316 7.695 1.00 55.53 97 PRO A C 1
ATOM 733 O O . PRO A 1 97 ? -36.712 -10.393 8.864 1.00 55.53 97 PRO A O 1
ATOM 736 N N . GLU A 1 98 ? -36.938 -9.474 6.795 1.00 30.28 98 GLU A N 1
ATOM 737 C CA . GLU A 1 98 ? -38.226 -8.687 6.830 1.00 30.28 98 GLU A CA 1
ATOM 738 C C . GLU A 1 98 ? -38.108 -7.152 7.098 1.00 30.28 98 GLU A C 1
ATOM 740 O O . GLU A 1 98 ? -37.358 -6.766 7.982 1.00 30.28 98 GLU A O 1
ATOM 745 N N . THR A 1 99 ? -38.759 -6.161 6.432 1.00 27.42 99 THR A N 1
ATOM 746 C CA . THR A 1 99 ? -39.884 -6.043 5.455 1.00 27.42 99 THR A CA 1
ATOM 747 C C . THR A 1 99 ? -39.963 -4.608 4.821 1.00 27.42 99 THR A C 1
ATOM 749 O O . THR A 1 99 ? -39.598 -3.656 5.497 1.00 27.42 99 THR A O 1
ATOM 752 N N . LYS A 1 100 ? -40.440 -4.503 3.545 1.00 30.36 100 LYS A N 1
ATOM 753 C CA . LYS A 1 100 ? -41.169 -3.438 2.738 1.00 30.36 100 LYS A CA 1
ATOM 754 C C . LYS A 1 100 ? -41.177 -1.938 3.169 1.00 30.36 100 LYS A C 1
ATOM 756 O O . LYS A 1 100 ? -41.201 -1.665 4.351 1.00 30.36 100 LYS A O 1
ATOM 761 N N . SER A 1 101 ? -41.340 -0.880 2.343 1.00 28.02 101 SER A N 1
ATOM 762 C CA . SER A 1 101 ? -41.832 -0.616 0.961 1.00 28.02 101 SER A CA 1
ATOM 763 C C . SER A 1 101 ? -41.626 0.889 0.585 1.00 28.02 101 SER A C 1
ATOM 765 O O . SER A 1 101 ? -41.819 1.712 1.467 1.00 28.02 101 SER A O 1
ATOM 767 N N . GLN A 1 102 ? -41.375 1.194 -0.714 1.00 34.16 102 GLN A N 1
ATOM 768 C CA . GLN A 1 102 ? -41.873 2.322 -1.585 1.00 34.16 102 GLN A CA 1
ATOM 769 C C . GLN A 1 102 ? -41.558 3.806 -1.189 1.00 34.16 102 GLN A C 1
ATOM 771 O O . GLN A 1 102 ? -41.651 4.148 -0.026 1.00 34.16 102 GLN A O 1
ATOM 776 N N . GLU A 1 103 ? -41.153 4.778 -2.040 1.00 32.97 103 GLU A N 1
ATOM 777 C CA . GLU A 1 103 ? -41.581 5.205 -3.398 1.00 32.97 103 GLU A CA 1
ATOM 778 C C . GLU A 1 103 ? -40.539 6.156 -4.099 1.00 32.97 103 GLU A C 1
ATOM 780 O O . GLU A 1 103 ? -39.652 6.709 -3.457 1.00 32.97 103 GLU A O 1
ATOM 785 N N . LYS A 1 104 ? -40.643 6.306 -5.435 1.00 31.27 104 LYS A N 1
ATOM 786 C CA . LYS A 1 104 ? -39.766 6.926 -6.487 1.00 31.27 104 LYS A CA 1
ATOM 787 C C . LYS A 1 104 ? -40.163 8.435 -6.731 1.00 31.27 104 LYS A C 1
ATOM 789 O O . LYS A 1 104 ? -41.293 8.727 -6.356 1.00 31.27 104 LYS A O 1
ATOM 794 N N . PRO A 1 105 ? -39.395 9.393 -7.364 1.00 42.78 105 PRO A N 1
ATOM 795 C CA . PRO A 1 105 ? -38.700 9.249 -8.655 1.00 42.78 105 PRO A CA 1
ATOM 796 C C . PRO A 1 105 ? -37.322 9.888 -8.944 1.00 42.78 105 PRO A C 1
ATOM 798 O O . PRO A 1 105 ? -36.824 10.759 -8.250 1.00 42.78 105 PRO A O 1
ATOM 801 N N . GLN A 1 106 ? -36.725 9.332 -10.015 1.00 43.09 106 GLN A N 1
ATOM 802 C CA . GLN A 1 106 ? -35.354 9.447 -10.553 1.00 43.09 106 GLN A CA 1
ATOM 803 C C . GLN A 1 106 ? -35.144 10.675 -11.481 1.00 43.09 106 GLN A C 1
ATOM 805 O O . GLN A 1 106 ? -36.123 11.358 -11.782 1.00 43.09 106 GLN A O 1
ATOM 810 N N . PRO A 1 107 ? -33.915 10.916 -12.008 1.00 46.12 107 PRO A N 1
ATOM 811 C CA . PRO A 1 107 ? -33.439 10.190 -13.209 1.00 46.12 107 PRO A CA 1
ATOM 812 C C . PRO A 1 107 ? -32.003 9.599 -13.116 1.00 46.12 107 PRO A C 1
ATOM 814 O O . PRO A 1 107 ? -31.082 10.297 -12.718 1.00 46.12 107 PRO A O 1
ATOM 817 N N . THR A 1 108 ? -31.867 8.322 -13.543 1.00 39.34 108 THR A N 1
ATOM 818 C CA . THR A 1 108 ? -30.770 7.641 -14.314 1.00 39.34 108 THR A CA 1
ATOM 819 C C . THR A 1 108 ? -29.287 7.930 -14.004 1.00 39.34 108 THR A C 1
ATOM 821 O O . THR A 1 108 ? -28.887 9.079 -13.971 1.00 39.34 108 THR A O 1
ATOM 824 N N . SER A 1 109 ? -28.322 6.997 -13.964 1.00 36.44 109 SER A N 1
ATOM 825 C CA . SER A 1 109 ? -28.155 5.559 -14.291 1.00 36.44 109 SER A CA 1
ATOM 826 C C . SER A 1 109 ? -26.653 5.282 -14.007 1.00 36.44 109 SER A C 1
ATOM 828 O O . SER A 1 109 ? -25.840 6.075 -14.467 1.00 36.44 109 SER A O 1
ATOM 830 N N . VAL A 1 110 ? -26.193 4.335 -13.174 1.00 41.75 110 VAL A N 1
ATOM 831 C CA . VAL A 1 110 ? -25.985 2.888 -13.427 1.00 41.75 110 VAL A CA 1
ATOM 832 C C . VAL A 1 110 ? -25.748 2.172 -12.066 1.00 41.75 110 VAL A C 1
ATOM 834 O O . VAL A 1 110 ? -25.035 2.684 -11.208 1.00 41.75 110 VAL A O 1
ATOM 837 N N . GLN A 1 111 ? -26.371 1.001 -11.885 1.00 43.53 111 GLN A N 1
ATOM 838 C CA . GLN A 1 111 ? -26.380 0.074 -10.724 1.00 43.53 111 GLN A CA 1
ATOM 839 C C . GLN A 1 111 ? -25.107 -0.837 -10.734 1.00 43.53 111 GLN A C 1
ATOM 841 O O . GLN A 1 111 ? -24.493 -0.944 -11.788 1.00 43.53 111 GLN A O 1
ATOM 846 N N . SER A 1 112 ? -24.595 -1.546 -9.707 1.00 44.47 112 SER A N 1
ATOM 847 C CA . SER A 1 112 ? -25.162 -2.162 -8.487 1.00 44.47 112 SER A CA 1
ATOM 848 C C . SER A 1 112 ? -24.038 -2.722 -7.555 1.00 44.47 112 SER A C 1
ATOM 850 O O . SER A 1 112 ? -23.027 -3.217 -8.047 1.00 44.47 112 SER A O 1
ATOM 852 N N . GLU A 1 113 ? -24.290 -2.719 -6.232 1.00 48.94 113 GLU A N 1
ATOM 853 C CA . GLU A 1 113 ? -23.984 -3.790 -5.238 1.00 48.94 113 GLU A CA 1
ATOM 854 C C . GLU A 1 113 ? -22.548 -4.042 -4.692 1.00 48.94 113 GLU A C 1
ATOM 856 O O . GLU A 1 113 ? -21.897 -5.040 -4.994 1.00 48.94 113 GLU A O 1
ATOM 861 N N . ASP A 1 114 ? -22.108 -3.215 -3.739 1.00 45.22 114 ASP A N 1
ATOM 862 C CA . ASP A 1 114 ? -21.577 -3.666 -2.431 1.00 45.22 114 ASP A CA 1
ATOM 863 C C . ASP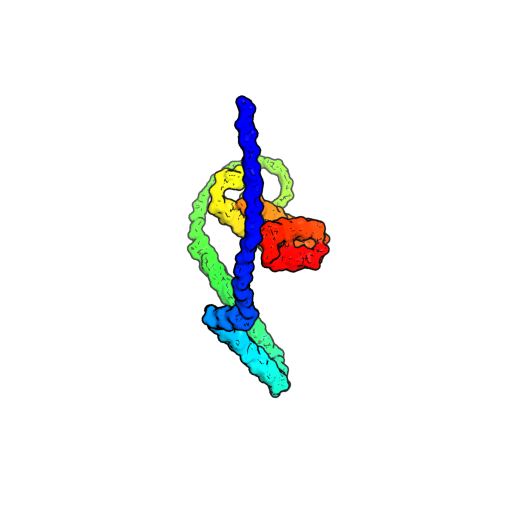 A 1 114 ? -21.549 -2.433 -1.508 1.00 45.22 114 ASP A C 1
ATOM 865 O O . ASP A 1 114 ? -20.905 -1.430 -1.815 1.00 45.22 114 ASP A O 1
ATOM 869 N N . ASP A 1 115 ? -22.319 -2.495 -0.426 1.00 53.88 115 ASP A N 1
ATOM 870 C CA . ASP A 1 115 ? -22.611 -1.424 0.531 1.00 53.88 115 ASP A CA 1
ATOM 871 C C . ASP A 1 115 ? -21.328 -0.802 1.121 1.00 53.88 115 ASP A C 1
ATOM 873 O O . ASP A 1 115 ? -20.661 -1.370 1.989 1.00 53.88 115 ASP A O 1
ATOM 877 N N . VAL A 1 116 ? -20.955 0.375 0.623 1.00 52.00 116 VAL A N 1
ATOM 878 C CA . VAL A 1 116 ? -19.996 1.268 1.278 1.00 52.00 116 VAL A CA 1
ATOM 879 C C . VAL A 1 116 ? -20.735 2.584 1.456 1.00 52.00 116 VAL A C 1
ATOM 881 O O . VAL A 1 116 ? -20.976 3.265 0.456 1.00 52.00 116 VAL A O 1
ATOM 884 N N . PRO A 1 117 ? -21.204 2.897 2.679 1.00 55.31 117 PRO A N 1
ATOM 885 C CA . PRO A 1 117 ? -22.100 4.022 2.880 1.00 55.31 117 PRO A CA 1
ATOM 886 C C . PRO A 1 117 ? -21.365 5.303 2.524 1.00 55.31 117 PRO A C 1
ATOM 888 O O . PRO A 1 117 ? -20.204 5.468 2.881 1.00 55.31 117 PRO A O 1
ATOM 891 N N . GLU A 1 118 ? -22.046 6.177 1.799 1.00 52.78 118 GLU A N 1
ATOM 892 C CA . GLU A 1 118 ? -21.545 7.473 1.369 1.00 52.78 118 GLU A CA 1
ATOM 893 C C . GLU A 1 118 ? -21.032 8.266 2.577 1.00 52.78 118 GLU A C 1
ATOM 895 O O . GLU A 1 118 ? -21.778 8.681 3.464 1.00 52.78 118 GLU A O 1
ATOM 900 N N . VAL A 1 119 ? -19.710 8.392 2.653 1.00 54.75 119 VAL A N 1
ATOM 901 C CA . VAL A 1 119 ? -19.024 9.016 3.776 1.00 54.75 119 VAL A CA 1
ATOM 902 C C . VAL A 1 119 ? -18.902 10.503 3.507 1.00 54.75 119 VAL A C 1
ATOM 904 O O . VAL A 1 119 ? -17.939 10.957 2.894 1.00 54.75 119 VAL A O 1
ATOM 907 N N . THR A 1 120 ? -19.861 11.283 3.979 1.00 58.88 120 THR A N 1
ATOM 908 C CA . THR A 1 120 ? -19.676 12.730 4.093 1.00 58.88 120 THR A CA 1
ATOM 909 C C . THR A 1 120 ? -18.776 13.035 5.291 1.00 58.88 120 THR A C 1
ATOM 911 O O . THR A 1 120 ? -18.943 12.444 6.361 1.00 58.88 120 THR A O 1
ATOM 914 N N . GLU A 1 121 ? -17.832 13.970 5.137 1.00 56.03 121 GLU A N 1
ATOM 915 C CA . GLU A 1 121 ? -16.865 14.379 6.177 1.00 56.03 121 GLU A CA 1
ATOM 916 C C . GLU A 1 121 ? -17.536 14.686 7.535 1.00 56.03 121 GLU A C 1
ATOM 918 O O . GLU A 1 121 ? -16.992 14.361 8.593 1.00 56.03 121 GLU A O 1
ATOM 923 N N . SER A 1 122 ? -18.771 15.204 7.521 1.00 55.25 122 SER A N 1
ATOM 924 C CA . SER A 1 122 ? -19.575 15.483 8.722 1.00 55.25 122 SER A CA 1
ATOM 925 C C . SER A 1 122 ? -19.984 14.240 9.528 1.00 55.25 122 SER A C 1
ATOM 927 O O . SER A 1 122 ? -20.125 14.321 10.751 1.00 55.25 122 SER A O 1
ATOM 929 N N . THR A 1 123 ? -20.145 13.085 8.881 1.00 60.41 123 THR A N 1
ATOM 930 C CA . THR A 1 123 ? -20.551 11.830 9.538 1.00 60.41 123 THR A CA 1
ATOM 931 C C . THR A 1 123 ? -19.352 11.142 10.185 1.00 60.41 123 THR A C 1
ATOM 933 O O . THR A 1 123 ? -19.468 10.560 11.256 1.00 60.41 123 THR A O 1
ATOM 936 N N . VAL A 1 124 ? -18.163 11.262 9.587 1.00 58.56 124 VAL A N 1
ATOM 937 C CA . VAL A 1 124 ? -16.917 10.724 10.163 1.00 58.56 124 VAL A CA 1
ATOM 938 C C . VAL A 1 124 ? -16.518 11.496 11.412 1.00 58.56 124 VAL A C 1
ATOM 940 O O . VAL A 1 124 ? -16.061 10.895 12.379 1.00 58.56 124 VAL A O 1
ATOM 943 N N . ALA A 1 125 ? -16.717 12.817 11.422 1.00 60.59 125 ALA A N 1
ATOM 944 C CA . ALA A 1 125 ? -16.348 13.673 12.546 1.00 60.59 125 ALA A CA 1
ATOM 945 C C . ALA A 1 125 ? -17.126 13.362 13.839 1.00 60.59 125 ALA A C 1
ATOM 947 O O . ALA A 1 125 ? -16.598 13.560 14.930 1.00 60.59 125 ALA A O 1
ATOM 948 N N . SER A 1 126 ? -18.353 12.848 13.723 1.00 62.66 126 SER A N 1
ATOM 949 C CA . SER A 1 126 ? -19.245 12.541 14.850 1.00 62.66 126 SER A CA 1
ATOM 950 C C . SER A 1 126 ? -19.144 11.090 15.350 1.00 62.66 126 SER A C 1
ATOM 952 O O . SER A 1 126 ? -19.733 10.745 16.373 1.00 62.66 126 SER A O 1
ATOM 954 N N . LEU A 1 127 ? -18.369 10.243 14.665 1.00 67.31 127 LEU A N 1
ATOM 955 C CA . LEU A 1 127 ? -18.168 8.833 14.999 1.00 67.31 127 LEU A CA 1
ATOM 956 C C . LEU A 1 127 ? -17.003 8.624 15.983 1.00 67.31 127 LEU A C 1
ATOM 958 O O . LEU A 1 127 ? -16.006 9.351 15.966 1.00 67.31 127 LEU A O 1
ATOM 962 N N . SER A 1 128 ? -17.110 7.594 16.828 1.00 79.06 128 SER A N 1
ATOM 963 C CA . SER A 1 128 ? -16.045 7.209 17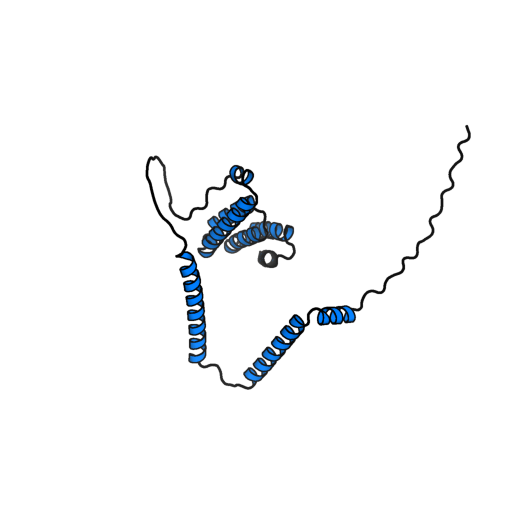.764 1.00 79.06 128 SER A CA 1
ATOM 964 C C . SER A 1 128 ? -14.822 6.656 17.026 1.00 79.06 128 SER A C 1
ATOM 966 O O . SER A 1 128 ? -14.940 6.083 15.940 1.00 79.06 128 SER A O 1
ATOM 968 N N . ASP A 1 129 ? -13.634 6.771 17.617 1.00 78.06 129 ASP A N 1
ATOM 969 C CA . ASP A 1 129 ? -12.388 6.364 16.949 1.00 78.06 129 ASP A CA 1
ATOM 970 C C . ASP A 1 129 ? -12.327 4.862 16.616 1.00 78.06 129 ASP A C 1
ATOM 972 O O . ASP A 1 129 ? -11.742 4.471 15.601 1.00 78.06 129 ASP A O 1
ATOM 976 N N . GLU A 1 130 ? -12.994 4.015 17.404 1.00 79.81 130 GLU A N 1
ATOM 977 C CA . GLU A 1 130 ? -13.167 2.592 17.084 1.00 79.81 130 GLU A CA 1
ATOM 978 C C . GLU A 1 130 ? -14.012 2.388 15.827 1.00 79.81 130 GLU A C 1
ATOM 980 O O . GLU A 1 130 ? -13.598 1.671 14.913 1.00 79.81 130 GLU A O 1
ATOM 985 N N . THR A 1 131 ? -15.148 3.081 15.722 1.00 83.62 131 THR A N 1
ATOM 986 C CA . THR A 1 131 ? -16.005 2.971 14.535 1.00 83.62 131 THR A CA 1
ATOM 987 C C . THR A 1 131 ? -15.315 3.504 13.280 1.00 83.62 131 THR A C 1
ATOM 989 O O . THR A 1 131 ? -15.413 2.867 12.233 1.00 83.62 131 THR A O 1
ATOM 992 N N . LYS A 1 132 ? -14.521 4.582 13.377 1.00 84.81 132 LYS A N 1
ATOM 993 C CA . LYS A 1 132 ? -13.689 5.080 12.262 1.00 84.81 132 LYS A CA 1
ATOM 994 C C . LYS A 1 132 ? -12.675 4.043 11.790 1.00 84.81 132 LYS A C 1
ATOM 996 O O . LYS A 1 132 ? -12.468 3.887 10.587 1.00 84.81 132 LYS A O 1
ATOM 1001 N N . LYS A 1 133 ? -12.041 3.319 12.717 1.00 87.62 133 LYS A N 1
ATOM 1002 C CA . LYS A 1 133 ? -11.052 2.284 12.391 1.00 87.62 133 LYS A CA 1
ATOM 1003 C C . LYS A 1 133 ? -11.691 1.098 11.671 1.00 87.62 133 LYS A C 1
ATOM 1005 O O . LYS A 1 133 ? -11.164 0.659 10.647 1.00 87.62 133 LYS A O 1
ATOM 1010 N N . ASP A 1 134 ? -12.823 0.609 12.171 1.00 88.19 134 ASP A N 1
ATOM 1011 C CA . ASP A 1 134 ? -13.573 -0.474 11.526 1.00 88.19 134 ASP A CA 1
ATOM 1012 C C . ASP A 1 134 ? -14.080 -0.055 10.148 1.00 88.19 134 ASP A C 1
ATOM 1014 O O . ASP A 1 134 ? -14.009 -0.815 9.178 1.00 88.19 134 ASP A O 1
ATOM 1018 N N . TYR A 1 135 ? -14.543 1.185 10.047 1.00 86.94 135 TYR A N 1
ATOM 1019 C CA . TYR A 1 135 ? -15.018 1.763 8.808 1.00 86.94 135 TYR A CA 1
ATOM 1020 C C . TYR A 1 135 ? -13.893 1.899 7.765 1.00 86.94 135 TYR A C 1
ATOM 1022 O O . TYR A 1 135 ? -14.022 1.411 6.639 1.00 86.94 135 TYR A O 1
ATOM 1030 N N . ALA A 1 136 ? -12.729 2.424 8.161 1.00 90.69 136 ALA A N 1
ATOM 1031 C CA . ALA A 1 136 ? -11.535 2.476 7.318 1.00 90.69 136 ALA A CA 1
ATOM 1032 C C . ALA A 1 136 ? -11.079 1.075 6.866 1.00 90.69 136 ALA A C 1
ATOM 1034 O O . ALA A 1 136 ? -10.652 0.886 5.724 1.00 90.69 136 ALA A O 1
ATOM 1035 N N . ALA A 1 137 ? -11.201 0.059 7.729 1.00 90.94 137 ALA A N 1
ATOM 1036 C CA . ALA A 1 137 ? -10.876 -1.321 7.377 1.00 90.94 137 ALA A CA 1
ATOM 1037 C C . ALA A 1 137 ? -11.840 -1.906 6.326 1.00 90.94 137 ALA A C 1
ATOM 1039 O O . ALA A 1 137 ? -11.389 -2.607 5.412 1.00 90.94 137 ALA A O 1
ATOM 1040 N N . LYS A 1 138 ? -13.141 -1.595 6.414 1.00 91.56 138 LYS A N 1
ATOM 1041 C CA . LYS A 1 138 ? -14.144 -1.976 5.403 1.00 91.56 138 LYS A CA 1
ATOM 1042 C C . LYS A 1 138 ? -13.862 -1.305 4.060 1.00 91.56 138 LYS A C 1
ATOM 1044 O O . LYS A 1 138 ? -13.762 -2.003 3.050 1.00 91.56 138 LYS A O 1
ATOM 1049 N N . LEU A 1 139 ? -13.622 0.007 4.058 1.00 93.00 139 LEU A N 1
ATOM 1050 C CA . LEU A 1 139 ? -13.254 0.757 2.854 1.00 93.00 139 LEU A CA 1
ATOM 1051 C C . LEU A 1 139 ? -11.982 0.216 2.201 1.00 93.00 139 LEU A C 1
ATOM 1053 O O . LEU A 1 139 ? -11.938 0.017 0.991 1.00 93.00 139 LEU A O 1
ATOM 1057 N N . LYS A 1 140 ? -10.961 -0.119 2.998 1.00 93.81 140 LYS A N 1
ATOM 1058 C CA . LYS A 1 140 ? -9.743 -0.772 2.503 1.00 93.81 140 LYS A CA 1
ATOM 1059 C C . LYS A 1 140 ? -10.052 -2.091 1.802 1.00 93.81 140 LYS A C 1
ATOM 1061 O O . LYS A 1 140 ? -9.463 -2.391 0.766 1.00 93.81 140 LYS A O 1
ATOM 1066 N N . ALA A 1 141 ? -10.921 -2.916 2.385 1.00 94.56 141 ALA A N 1
ATOM 1067 C CA . ALA A 1 141 ? -11.296 -4.195 1.796 1.00 94.56 141 ALA A CA 1
ATOM 1068 C C . ALA A 1 141 ? -12.036 -4.002 0.462 1.00 94.56 141 ALA A C 1
ATOM 1070 O O . ALA A 1 141 ? -11.704 -4.686 -0.508 1.00 94.56 141 ALA A O 1
ATOM 1071 N N . ALA A 1 142 ? -12.958 -3.037 0.397 1.00 93.62 142 ALA A N 1
ATOM 1072 C CA . ALA A 1 142 ? -13.653 -2.654 -0.830 1.00 93.62 142 ALA A CA 1
ATOM 1073 C C . ALA A 1 142 ? -12.676 -2.114 -1.893 1.00 93.62 142 ALA A C 1
ATOM 1075 O O . ALA A 1 142 ? -12.676 -2.592 -3.027 1.00 93.62 142 ALA A O 1
ATOM 1076 N N . GLY A 1 143 ? -11.764 -1.213 -1.514 1.00 95.38 143 GLY A N 1
ATOM 1077 C CA . GLY A 1 143 ? -10.733 -0.669 -2.403 1.00 95.38 143 GLY A CA 1
ATOM 1078 C C . GLY A 1 143 ? -9.793 -1.747 -2.947 1.00 95.38 143 GLY A C 1
ATOM 1079 O O . GLY A 1 143 ? -9.482 -1.758 -4.135 1.00 95.38 143 GLY A O 1
ATOM 1080 N N . ASN A 1 144 ? -9.407 -2.729 -2.124 1.00 95.38 144 ASN A N 1
ATOM 1081 C CA . ASN A 1 144 ? -8.609 -3.873 -2.579 1.00 95.38 144 ASN A CA 1
ATOM 1082 C C . ASN A 1 144 ? -9.378 -4.747 -3.589 1.00 95.38 144 ASN A C 1
ATOM 1084 O O . ASN A 1 144 ? -8.769 -5.283 -4.518 1.00 95.38 144 ASN A O 1
ATOM 1088 N N . LYS A 1 145 ? -10.700 -4.910 -3.416 1.00 96.31 145 LYS A N 1
ATOM 1089 C CA . LYS A 1 145 ? -11.567 -5.640 -4.359 1.00 96.31 145 LYS A CA 1
ATOM 1090 C C . LYS A 1 145 ? -11.661 -4.898 -5.697 1.00 96.31 145 LYS A C 1
ATOM 1092 O O . LYS A 1 145 ? -11.490 -5.528 -6.741 1.00 96.31 145 LYS A O 1
ATOM 1097 N N . ALA A 1 146 ? -11.858 -3.578 -5.665 1.00 94.94 146 ALA A N 1
ATOM 1098 C CA . ALA A 1 146 ? -11.872 -2.726 -6.856 1.00 94.94 146 ALA A CA 1
ATOM 1099 C C . ALA A 1 146 ? -10.520 -2.760 -7.593 1.00 94.94 146 ALA A C 1
ATOM 1101 O O . ALA A 1 146 ? -10.474 -3.058 -8.786 1.00 94.94 146 ALA A O 1
ATOM 1102 N N . TYR A 1 147 ? -9.407 -2.621 -6.862 1.00 95.81 147 TYR A N 1
ATOM 1103 C CA . TYR A 1 147 ? -8.054 -2.736 -7.415 1.00 95.81 147 TYR A CA 1
ATOM 1104 C C . TYR A 1 147 ? -7.812 -4.096 -8.085 1.00 95.81 147 TYR A C 1
ATOM 1106 O O . TYR A 1 147 ? -7.285 -4.166 -9.193 1.00 95.81 147 TYR A O 1
ATOM 1114 N N . GLY A 1 148 ? -8.240 -5.190 -7.443 1.00 95.44 148 GLY A N 1
ATOM 1115 C CA . GLY A 1 148 ? -8.159 -6.536 -8.020 1.00 95.44 148 GLY A CA 1
ATOM 1116 C C . GLY A 1 148 ? -9.002 -6.712 -9.287 1.00 95.44 148 GLY A C 1
ATOM 1117 O O . GLY A 1 148 ? -8.655 -7.528 -10.139 1.00 95.44 148 GLY A O 1
ATOM 1118 N N . SER A 1 149 ? -10.063 -5.918 -9.431 1.00 95.56 149 SER A N 1
ATOM 1119 C CA . SER A 1 149 ? -10.922 -5.866 -10.621 1.00 95.56 149 SER A CA 1
ATOM 1120 C C . SER A 1 149 ? -10.394 -4.901 -11.693 1.00 95.56 149 SER A C 1
ATOM 1122 O O . SER A 1 149 ? -11.038 -4.733 -12.722 1.00 95.56 149 SER A O 1
ATOM 1124 N N . LYS A 1 150 ? -9.216 -4.292 -11.471 1.00 95.00 150 LYS A N 1
ATOM 1125 C CA . LYS A 1 150 ? -8.603 -3.234 -12.297 1.00 95.00 150 LYS A CA 1
ATOM 1126 C C . LYS A 1 150 ? -9.430 -1.948 -12.402 1.00 95.00 150 LYS A C 1
ATOM 1128 O O . LYS A 1 150 ? -9.150 -1.109 -13.253 1.00 95.00 150 LYS A O 1
ATOM 1133 N N . ASP A 1 151 ? -10.404 -1.769 -11.517 1.00 96.00 151 ASP A N 1
ATOM 1134 C CA . ASP A 1 151 ? -11.139 -0.516 -11.394 1.00 96.00 151 ASP A CA 1
ATOM 1135 C C . ASP A 1 151 ? -10.366 0.430 -10.468 1.00 96.00 151 ASP A C 1
ATOM 1137 O O . ASP A 1 151 ? -10.587 0.505 -9.254 1.00 96.00 151 ASP A O 1
ATOM 1141 N N . TYR A 1 152 ? -9.362 1.089 -11.048 1.00 95.56 152 TYR A N 1
ATOM 1142 C CA . TYR A 1 152 ? -8.441 1.942 -10.304 1.00 95.56 152 TYR A CA 1
ATOM 1143 C C . TYR A 1 152 ? -9.099 3.236 -9.828 1.00 95.56 152 TYR A C 1
ATOM 1145 O O . TYR A 1 152 ? -8.828 3.654 -8.707 1.00 95.56 152 TYR A O 1
ATOM 1153 N N . ASN A 1 153 ? -9.999 3.828 -10.619 1.00 95.62 153 ASN A N 1
ATOM 1154 C CA . ASN A 1 153 ? -10.713 5.051 -10.236 1.00 95.62 153 ASN A CA 1
ATOM 1155 C C . ASN A 1 153 ? -11.569 4.812 -8.989 1.00 95.62 153 ASN A C 1
ATOM 1157 O O . ASN A 1 153 ? -11.442 5.535 -8.000 1.00 95.62 153 ASN A O 1
ATOM 1161 N N . ARG A 1 154 ? -12.354 3.727 -8.980 1.00 93.81 154 ARG A N 1
ATOM 1162 C CA . ARG A 1 154 ? -13.162 3.374 -7.811 1.00 93.81 154 ARG A CA 1
ATOM 1163 C C . ARG A 1 154 ? -12.301 3.048 -6.595 1.00 93.81 154 ARG A C 1
ATOM 1165 O O . ARG A 1 154 ? -12.632 3.430 -5.475 1.00 93.81 154 ARG A O 1
ATOM 1172 N N . ALA A 1 155 ? -11.173 2.363 -6.794 1.00 95.75 155 ALA A N 1
ATOM 1173 C CA . ALA A 1 155 ? -10.237 2.079 -5.711 1.00 95.75 155 ALA A CA 1
ATOM 1174 C C . ALA A 1 155 ? -9.645 3.365 -5.102 1.00 95.75 155 ALA A C 1
ATOM 1176 O O . ALA A 1 155 ? -9.531 3.457 -3.880 1.00 95.75 155 ALA A O 1
ATOM 1177 N N . ILE A 1 156 ? -9.310 4.361 -5.929 1.00 96.69 156 ILE A N 1
ATOM 1178 C CA . ILE A 1 156 ? -8.788 5.663 -5.491 1.00 96.69 156 ILE A CA 1
ATOM 1179 C C . ILE A 1 156 ? -9.797 6.385 -4.596 1.00 96.69 156 ILE A C 1
ATOM 1181 O O . ILE A 1 156 ? -9.411 6.858 -3.525 1.00 96.69 156 ILE A O 1
ATOM 1185 N N . GLU A 1 157 ? -11.071 6.421 -4.992 1.00 95.00 157 GLU A N 1
ATOM 1186 C CA . GLU A 1 157 ? -12.151 7.011 -4.189 1.00 95.00 157 GLU A CA 1
ATOM 1187 C C . GLU A 1 157 ? -12.271 6.323 -2.825 1.00 95.00 157 GLU A C 1
ATOM 1189 O O . GLU A 1 157 ? -12.255 6.984 -1.787 1.00 95.00 157 GLU A O 1
ATOM 1194 N N . LEU A 1 158 ? -12.314 4.988 -2.813 1.00 94.69 158 LEU A N 1
ATOM 1195 C CA . LEU A 1 158 ? -12.466 4.197 -1.589 1.00 94.69 158 LEU A CA 1
ATOM 1196 C C . LEU A 1 158 ? -11.277 4.368 -0.634 1.00 94.69 158 LEU A C 1
ATOM 1198 O O . LEU A 1 158 ? -11.463 4.479 0.579 1.00 94.69 158 LEU A O 1
ATOM 1202 N N . TYR A 1 159 ? -10.048 4.428 -1.156 1.00 95.75 159 TYR A N 1
ATOM 1203 C CA . TYR A 1 159 ? -8.878 4.738 -0.331 1.00 95.75 159 TYR A CA 1
ATOM 1204 C C . TYR A 1 159 ? -8.871 6.194 0.143 1.00 95.75 159 TYR A C 1
ATOM 1206 O O . TYR A 1 159 ? -8.446 6.451 1.266 1.00 95.75 159 TYR A O 1
ATOM 1214 N N . GLY A 1 160 ? -9.369 7.133 -0.666 1.00 94.50 160 GLY A N 1
ATOM 1215 C CA . GLY A 1 160 ? -9.561 8.528 -0.266 1.00 94.50 160 GLY A CA 1
ATOM 1216 C C . GLY A 1 160 ? -10.526 8.659 0.912 1.00 94.50 160 GLY A C 1
ATOM 1217 O O . GLY A 1 160 ? -10.190 9.285 1.913 1.00 94.50 160 GLY A O 1
ATOM 1218 N N . GLN A 1 161 ? -11.669 7.976 0.856 1.00 91.31 161 GLN A N 1
ATOM 1219 C CA . GLN A 1 161 ? -12.613 7.916 1.975 1.00 91.31 161 GLN A CA 1
ATOM 1220 C C . GLN A 1 161 ? -11.987 7.263 3.219 1.00 91.31 161 GLN A C 1
ATOM 1222 O O . GLN A 1 161 ? -12.253 7.677 4.348 1.00 91.31 161 GLN A O 1
ATOM 1227 N N . ALA A 1 162 ? -11.110 6.267 3.037 1.00 92.25 162 ALA A N 1
ATOM 1228 C CA . ALA A 1 162 ? -10.448 5.601 4.160 1.00 92.25 162 ALA A CA 1
ATOM 1229 C C . ALA A 1 162 ? -9.466 6.545 4.862 1.00 92.25 162 ALA A C 1
ATOM 1231 O O . ALA A 1 162 ? -9.375 6.531 6.090 1.00 92.25 162 ALA A O 1
ATOM 1232 N N . LEU A 1 163 ? -8.789 7.397 4.086 1.00 93.00 163 LEU A N 1
ATOM 1233 C CA . LEU A 1 163 ? -7.890 8.435 4.585 1.00 93.00 163 LEU A CA 1
ATOM 1234 C C . LEU A 1 163 ? -8.618 9.509 5.400 1.00 93.00 163 LEU A C 1
ATOM 1236 O O . LEU A 1 163 ? -8.057 9.968 6.392 1.00 93.00 163 LEU A O 1
ATOM 1240 N N . LEU A 1 164 ? -9.864 9.850 5.045 1.00 89.00 164 LEU A N 1
ATOM 1241 C CA . LEU A 1 164 ? -10.702 10.759 5.844 1.00 89.00 164 LEU A CA 1
ATOM 1242 C C . LEU A 1 164 ? -11.023 10.181 7.229 1.00 89.00 164 LEU A C 1
ATOM 1244 O O . LEU A 1 164 ? -11.115 10.913 8.210 1.00 89.00 164 LEU A O 1
ATOM 1248 N N . CYS A 1 165 ? -11.178 8.859 7.322 1.00 87.56 165 CYS A N 1
ATOM 1249 C CA . CYS A 1 165 ? -11.463 8.180 8.585 1.00 87.56 165 CYS A CA 1
ATOM 1250 C C . CYS A 1 165 ? -10.209 8.006 9.442 1.00 87.56 165 CYS A C 1
ATOM 1252 O O . CYS A 1 165 ? -10.243 8.199 10.658 1.00 87.56 165 CYS A O 1
ATOM 1254 N N . LYS A 1 166 ? -9.103 7.600 8.811 1.00 88.62 166 LYS A N 1
ATOM 1255 C CA . LYS A 1 166 ? -7.817 7.378 9.464 1.00 88.62 166 LYS A CA 1
ATOM 1256 C C . LYS A 1 166 ? -6.687 7.654 8.479 1.00 88.62 166 LYS A C 1
ATOM 1258 O O . LYS A 1 166 ? -6.521 6.932 7.499 1.00 88.62 166 LYS A O 1
ATOM 1263 N N . ALA A 1 167 ? -5.831 8.613 8.816 1.00 90.06 167 ALA A N 1
ATOM 1264 C CA . ALA A 1 167 ? -4.554 8.779 8.140 1.00 90.06 167 ALA A CA 1
ATOM 1265 C C . ALA A 1 167 ? -3.648 7.574 8.455 1.00 90.06 167 ALA A C 1
ATOM 1267 O O . ALA A 1 167 ? -3.217 7.381 9.593 1.00 90.06 167 ALA A O 1
ATOM 1268 N N . ASP A 1 168 ? -3.404 6.731 7.454 1.00 93.12 168 ASP A N 1
ATOM 1269 C CA . ASP A 1 168 ? -2.565 5.536 7.557 1.00 93.12 168 ASP A CA 1
ATOM 1270 C C . ASP A 1 168 ? -1.664 5.456 6.311 1.00 93.12 168 ASP A C 1
ATOM 1272 O O . ASP A 1 168 ? -2.178 5.568 5.187 1.00 93.12 168 ASP A O 1
ATOM 1276 N N . PRO A 1 169 ? -0.341 5.247 6.465 1.00 95.38 169 PRO A N 1
ATOM 1277 C CA . PRO A 1 169 ? 0.580 5.121 5.332 1.00 95.38 169 PRO A CA 1
ATOM 1278 C C . PRO A 1 169 ? 0.162 4.016 4.351 1.00 95.38 169 PRO A C 1
ATOM 1280 O O . PRO A 1 169 ? 0.404 4.117 3.143 1.00 95.38 169 PRO A O 1
ATOM 1283 N N . VAL A 1 170 ? -0.528 2.973 4.827 1.00 95.50 170 VAL A N 1
ATOM 1284 C CA . VAL A 1 170 ? -1.024 1.880 3.986 1.00 95.50 170 VAL A CA 1
ATOM 1285 C C . VAL A 1 170 ? -2.053 2.369 2.968 1.00 95.50 170 VAL A C 1
ATOM 1287 O O . VAL A 1 170 ? -2.009 1.919 1.822 1.00 95.50 170 VAL A O 1
ATOM 1290 N N . PHE A 1 171 ? -2.958 3.280 3.341 1.00 96.06 171 PHE A N 1
ATOM 1291 C CA . PHE A 1 171 ? -3.975 3.794 2.417 1.00 96.06 171 PHE A CA 1
ATOM 1292 C C . PHE A 1 171 ? -3.357 4.681 1.342 1.00 96.06 171 PHE A C 1
ATOM 1294 O O . PHE A 1 171 ? -3.659 4.490 0.166 1.00 96.06 171 PHE A O 1
ATOM 1301 N N . TYR A 1 172 ? -2.416 5.549 1.719 1.00 97.06 172 TYR A N 1
ATOM 1302 C CA . TYR A 1 172 ? -1.646 6.343 0.762 1.00 97.06 172 TYR A CA 1
ATOM 1303 C C . TYR A 1 172 ? -0.879 5.460 -0.232 1.00 97.06 172 TYR A C 1
ATOM 1305 O O . TYR A 1 172 ? -1.001 5.638 -1.440 1.00 97.06 172 TYR A O 1
ATOM 1313 N N . SER A 1 173 ? -0.159 4.430 0.232 1.00 97.00 173 SER A N 1
ATOM 1314 C CA . SER A 1 173 ? 0.564 3.522 -0.677 1.00 97.00 173 SER A CA 1
ATOM 1315 C C . SER A 1 173 ? -0.363 2.690 -1.568 1.00 97.00 173 SER A C 1
ATOM 1317 O O . SER A 1 173 ? -0.010 2.377 -2.707 1.00 97.00 173 SER A O 1
ATOM 1319 N N . ASN A 1 174 ? -1.549 2.322 -1.080 1.00 96.50 174 ASN A N 1
ATOM 1320 C CA . ASN A 1 174 ? -2.547 1.616 -1.878 1.00 96.50 174 ASN A CA 1
ATOM 1321 C C . ASN A 1 174 ? -3.179 2.523 -2.947 1.00 96.50 174 ASN A C 1
ATOM 1323 O O . ASN A 1 174 ? -3.372 2.076 -4.077 1.00 96.50 174 ASN A O 1
ATOM 1327 N N . ARG A 1 175 ? -3.440 3.797 -2.631 1.00 97.19 175 ARG A N 1
ATOM 1328 C CA . ARG A 1 175 ? -3.895 4.796 -3.606 1.00 97.19 175 ARG A CA 1
ATOM 1329 C C . ARG A 1 175 ? -2.809 5.097 -4.645 1.00 97.19 175 ARG A C 1
ATOM 1331 O O . ARG A 1 175 ? -3.077 4.995 -5.839 1.00 97.19 175 ARG A O 1
ATOM 1338 N N . ALA A 1 176 ? -1.555 5.255 -4.216 1.00 97.31 176 ALA A N 1
ATOM 1339 C CA . ALA A 1 176 ? -0.389 5.347 -5.098 1.00 97.31 176 ALA A CA 1
ATOM 1340 C C . ALA A 1 176 ? -0.242 4.130 -6.030 1.00 97.31 176 ALA A C 1
ATOM 1342 O O . ALA A 1 176 ? 0.175 4.264 -7.176 1.00 97.31 176 ALA A O 1
ATOM 1343 N N . ALA A 1 177 ? -0.603 2.926 -5.576 1.00 96.38 177 ALA A N 1
ATOM 1344 C CA . ALA A 1 177 ? -0.608 1.735 -6.427 1.00 96.38 177 ALA A CA 1
ATOM 1345 C C . ALA A 1 177 ? -1.579 1.853 -7.608 1.00 96.38 177 ALA A C 1
ATOM 1347 O O . ALA A 1 177 ? -1.297 1.329 -8.685 1.00 96.38 177 ALA A O 1
ATOM 1348 N N . CYS A 1 178 ? -2.720 2.509 -7.387 1.00 97.25 178 CYS A N 1
ATOM 1349 C CA . CYS A 1 178 ? -3.733 2.752 -8.407 1.00 97.25 178 CYS A CA 1
ATOM 1350 C C . CYS A 1 178 ? -3.229 3.788 -9.416 1.00 97.25 178 CYS A C 1
ATOM 1352 O O . CYS A 1 178 ? -3.284 3.539 -10.615 1.00 97.25 178 CYS A O 1
ATOM 1354 N N . TRP A 1 179 ? -2.643 4.889 -8.934 1.00 97.31 179 TRP A N 1
ATOM 1355 C CA . TRP A 1 179 ? -2.044 5.913 -9.794 1.00 97.31 179 TRP A CA 1
ATOM 1356 C C . TRP A 1 179 ? -0.899 5.380 -10.651 1.00 97.31 179 TRP A C 1
ATOM 1358 O O . TRP A 1 179 ? -0.840 5.677 -11.840 1.00 97.31 179 TRP A O 1
ATOM 1368 N N . ASN A 1 180 ? -0.043 4.531 -10.078 1.00 95.69 180 ASN A N 1
ATOM 1369 C CA . ASN A 1 180 ? 1.040 3.873 -10.807 1.00 95.69 180 ASN A CA 1
ATOM 1370 C C . ASN A 1 180 ? 0.477 2.983 -11.935 1.00 95.69 180 ASN A C 1
ATOM 1372 O O . ASN A 1 180 ? 0.936 3.050 -13.071 1.00 95.69 180 ASN A O 1
ATOM 1376 N N . ALA A 1 181 ? -0.605 2.241 -11.668 1.00 94.88 181 ALA A N 1
ATOM 1377 C CA . ALA A 1 181 ? -1.278 1.436 -12.691 1.00 94.88 181 ALA A CA 1
ATOM 1378 C C . ALA A 1 181 ? -1.941 2.270 -13.807 1.00 94.88 181 ALA A C 1
ATOM 1380 O O . ALA A 1 181 ? -2.156 1.754 -14.901 1.00 94.88 181 ALA A O 1
ATOM 1381 N N . MET A 1 182 ? -2.249 3.542 -13.538 1.00 95.44 182 MET A N 1
ATOM 1382 C CA . MET A 1 182 ? -2.751 4.521 -14.510 1.00 95.44 182 MET A CA 1
ATOM 1383 C C . MET A 1 182 ? -1.638 5.396 -15.115 1.00 95.44 182 MET A C 1
ATOM 1385 O O . MET A 1 182 ? -1.938 6.317 -15.869 1.00 95.44 182 MET A O 1
ATOM 1389 N N . SER A 1 183 ? -0.371 5.138 -14.772 1.00 95.25 183 SER A N 1
ATOM 1390 C CA . SER A 1 183 ? 0.797 5.921 -15.204 1.00 95.25 183 SER A CA 1
ATOM 1391 C C . SER A 1 183 ? 0.741 7.412 -14.836 1.00 95.25 183 SER A C 1
ATOM 1393 O O . SER A 1 183 ? 1.335 8.246 -15.514 1.00 95.25 183 SER A O 1
ATOM 1395 N N . ASN A 1 184 ? 0.046 7.761 -13.749 1.00 96.12 184 ASN A N 1
ATOM 1396 C CA . ASN A 1 184 ? 0.022 9.124 -13.219 1.00 96.12 184 ASN A CA 1
ATOM 1397 C C . ASN A 1 184 ? 1.104 9.297 -12.142 1.00 96.12 184 ASN A C 1
ATOM 1399 O O . ASN A 1 184 ? 0.841 9.161 -10.946 1.00 96.12 184 ASN A O 1
ATOM 1403 N N . TRP A 1 185 ? 2.332 9.566 -12.579 1.00 95.69 185 TRP A N 1
ATOM 1404 C CA . TRP A 1 185 ? 3.523 9.597 -11.722 1.00 95.69 185 TRP A CA 1
ATOM 1405 C C . TRP A 1 185 ? 3.518 10.740 -10.702 1.00 95.69 185 TRP A C 1
ATOM 1407 O O . TRP A 1 185 ? 3.915 10.540 -9.556 1.00 95.69 185 TRP A O 1
ATOM 1417 N N . GLU A 1 186 ? 2.979 11.904 -11.069 1.00 96.56 186 GLU A N 1
ATOM 1418 C CA . GLU A 1 186 ? 2.874 13.073 -10.183 1.00 96.56 186 GLU A CA 1
ATOM 1419 C C . GLU A 1 186 ? 2.077 12.741 -8.915 1.00 96.56 186 GLU A C 1
ATOM 1421 O O . GLU A 1 186 ? 2.535 12.976 -7.794 1.00 96.56 186 GLU A O 1
ATOM 1426 N N . ARG A 1 187 ? 0.919 12.090 -9.086 1.00 96.44 187 ARG A N 1
ATOM 1427 C CA . ARG A 1 187 ? 0.074 11.653 -7.967 1.00 96.44 187 ARG A CA 1
ATOM 1428 C C . ARG A 1 187 ? 0.696 10.511 -7.165 1.00 96.44 187 ARG A C 1
ATOM 1430 O O . ARG A 1 187 ? 0.495 10.442 -5.953 1.00 96.44 187 ARG A O 1
ATOM 1437 N N . VAL A 1 188 ? 1.478 9.630 -7.800 1.00 97.56 188 VAL A N 1
ATOM 1438 C CA . VAL A 1 188 ? 2.242 8.594 -7.078 1.00 97.56 188 VAL A CA 1
ATOM 1439 C C . VAL A 1 188 ? 3.248 9.242 -6.132 1.00 97.56 188 VAL A C 1
ATOM 1441 O O . VAL A 1 188 ? 3.344 8.823 -4.978 1.00 97.56 188 VAL A O 1
ATOM 1444 N N . ILE A 1 189 ? 3.984 10.258 -6.587 1.00 97.00 189 ILE A N 1
ATOM 1445 C CA . ILE A 1 189 ? 4.975 10.961 -5.763 1.00 97.00 189 ILE A CA 1
ATOM 1446 C C . ILE A 1 189 ? 4.291 11.681 -4.599 1.00 97.00 189 ILE A C 1
ATOM 1448 O O . ILE A 1 189 ? 4.776 11.587 -3.471 1.00 97.00 189 ILE A O 1
ATOM 1452 N N . GLU A 1 190 ? 3.155 12.338 -4.839 1.00 97.00 190 GLU A N 1
ATOM 1453 C CA . GLU A 1 190 ? 2.363 13.003 -3.797 1.00 97.00 190 GLU A CA 1
ATOM 1454 C C . GLU A 1 190 ? 1.934 12.014 -2.697 1.00 97.00 190 GLU A C 1
ATOM 1456 O O . GLU A 1 190 ? 2.282 12.187 -1.525 1.00 97.00 190 GLU A O 1
ATOM 1461 N N . ASP A 1 191 ? 1.271 10.916 -3.077 1.00 96.94 191 ASP A N 1
ATOM 1462 C CA . ASP A 1 191 ? 0.775 9.914 -2.128 1.00 96.94 191 ASP A CA 1
ATOM 1463 C C . ASP A 1 191 ? 1.908 9.168 -1.414 1.00 96.94 191 ASP A C 1
ATOM 1465 O O . ASP A 1 191 ? 1.842 8.913 -0.211 1.00 96.94 191 ASP A O 1
ATOM 1469 N N . THR A 1 192 ? 2.977 8.808 -2.127 1.00 97.12 192 THR A N 1
ATOM 1470 C CA . THR A 1 192 ? 4.124 8.132 -1.503 1.00 97.12 192 THR A CA 1
ATOM 1471 C C . THR A 1 192 ? 4.896 9.059 -0.576 1.00 97.12 192 THR A C 1
ATOM 1473 O O . THR A 1 192 ? 5.379 8.596 0.454 1.00 97.12 192 THR A O 1
ATOM 1476 N N . THR A 1 193 ? 4.969 10.356 -0.875 1.00 97.31 193 THR A N 1
ATOM 1477 C CA . THR A 1 193 ? 5.568 11.345 0.028 1.00 97.31 193 THR A CA 1
ATOM 1478 C C . THR A 1 193 ? 4.739 11.485 1.300 1.00 97.31 193 THR A C 1
ATOM 1480 O O . THR A 1 193 ? 5.299 11.422 2.391 1.00 97.31 193 THR A O 1
ATOM 1483 N N . ALA A 1 194 ? 3.409 11.565 1.190 1.00 96.56 194 ALA A N 1
ATOM 1484 C CA . ALA A 1 194 ? 2.526 11.558 2.356 1.00 96.56 194 ALA A CA 1
ATOM 1485 C C . ALA A 1 194 ? 2.683 10.276 3.197 1.00 96.56 194 ALA A C 1
ATOM 1487 O O . ALA A 1 194 ? 2.746 10.347 4.423 1.00 96.56 194 ALA A O 1
ATOM 1488 N N . ALA A 1 195 ? 2.818 9.111 2.553 1.00 96.50 195 ALA A N 1
ATOM 1489 C CA . ALA A 1 195 ? 3.055 7.847 3.247 1.00 96.50 195 ALA A CA 1
ATOM 1490 C C . ALA A 1 195 ? 4.403 7.821 3.989 1.00 96.50 195 ALA A C 1
ATOM 1492 O O . ALA A 1 195 ? 4.443 7.403 5.141 1.00 96.50 195 ALA A O 1
ATOM 1493 N N . VAL A 1 196 ? 5.484 8.285 3.352 1.00 96.25 196 VAL A N 1
ATOM 1494 C CA . VAL A 1 196 ? 6.838 8.330 3.937 1.00 96.25 196 VAL A CA 1
ATOM 1495 C C . VAL A 1 196 ? 6.929 9.351 5.073 1.00 96.25 196 VAL A C 1
ATOM 1497 O O . VAL A 1 196 ? 7.640 9.123 6.044 1.00 96.25 196 VAL A O 1
ATOM 1500 N N . ASN A 1 197 ? 6.175 10.450 4.998 1.00 96.50 197 ASN A N 1
ATOM 1501 C CA . ASN A 1 197 ? 6.092 11.418 6.093 1.00 96.50 197 ASN A CA 1
ATOM 1502 C C . ASN A 1 197 ? 5.421 10.830 7.347 1.00 96.50 197 ASN A C 1
ATOM 1504 O O . ASN A 1 197 ? 5.712 11.276 8.453 1.00 96.50 197 ASN A O 1
ATOM 1508 N N . LEU A 1 198 ? 4.521 9.851 7.183 1.00 95.12 198 LEU A N 1
ATOM 1509 C CA . LEU A 1 198 ? 3.887 9.139 8.297 1.00 95.12 198 LEU A CA 1
ATOM 1510 C C . LEU A 1 198 ? 4.740 7.972 8.805 1.00 95.12 198 LEU A C 1
ATOM 1512 O O . LEU A 1 198 ? 4.845 7.772 10.011 1.00 95.12 198 LEU A O 1
ATOM 1516 N N . ASP A 1 199 ? 5.316 7.198 7.888 1.00 95.81 199 ASP A N 1
ATOM 1517 C CA . ASP A 1 199 ? 6.197 6.070 8.181 1.00 95.81 199 ASP A CA 1
ATOM 1518 C C . ASP A 1 199 ? 7.399 6.086 7.217 1.00 95.81 199 ASP A C 1
ATOM 1520 O O . ASP A 1 199 ? 7.293 5.608 6.077 1.00 95.81 199 ASP A O 1
ATOM 1524 N N . PRO A 1 200 ? 8.550 6.626 7.662 1.00 95.44 200 PRO A N 1
ATOM 1525 C CA . PRO A 1 200 ? 9.753 6.725 6.840 1.00 95.44 200 PRO A CA 1
ATOM 1526 C C . PRO A 1 200 ? 10.319 5.373 6.400 1.00 95.44 200 PRO A C 1
ATOM 1528 O O . PRO A 1 200 ? 10.982 5.294 5.367 1.00 95.44 200 PRO A O 1
ATOM 1531 N N . GLU A 1 201 ? 10.050 4.304 7.153 1.00 94.81 201 GLU A N 1
ATOM 1532 C CA . GLU A 1 201 ? 10.543 2.955 6.866 1.00 94.81 201 GLU A CA 1
ATOM 1533 C C . GLU A 1 201 ? 9.561 2.148 6.007 1.00 94.81 201 GLU A C 1
ATOM 1535 O O . GLU A 1 201 ? 9.776 0.957 5.750 1.00 94.81 201 GLU A O 1
ATOM 1540 N N . TYR A 1 202 ? 8.489 2.772 5.500 1.00 95.56 202 TYR A N 1
ATOM 1541 C CA . TYR A 1 202 ? 7.485 2.062 4.724 1.00 95.56 202 TYR A CA 1
ATOM 1542 C C . TYR A 1 202 ? 7.978 1.691 3.317 1.00 95.56 202 TYR A C 1
ATOM 1544 O O . TYR A 1 202 ? 7.695 2.345 2.308 1.00 95.56 202 TYR A O 1
ATOM 1552 N N . VAL A 1 203 ? 8.663 0.548 3.238 1.00 96.06 203 VAL A N 1
ATOM 1553 C CA . VAL A 1 203 ? 9.336 0.012 2.042 1.00 96.06 203 VAL A CA 1
ATOM 1554 C C . VAL A 1 203 ? 8.436 -0.009 0.804 1.00 96.06 203 VAL A C 1
ATOM 1556 O O . VAL A 1 203 ? 8.889 0.259 -0.307 1.00 96.06 203 VAL A O 1
ATOM 1559 N N . LYS A 1 204 ? 7.136 -0.294 0.960 1.00 94.19 204 LYS A N 1
ATOM 1560 C CA . LYS A 1 204 ? 6.199 -0.305 -0.177 1.00 94.19 204 LYS A CA 1
ATOM 1561 C C . LYS A 1 204 ? 6.000 1.078 -0.789 1.00 94.19 204 LYS A C 1
ATOM 1563 O O . 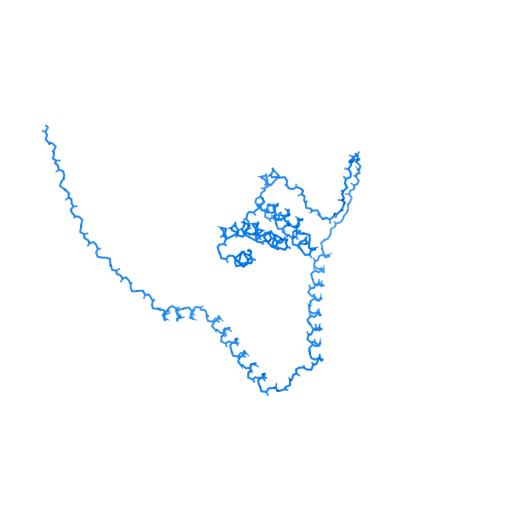LYS A 1 204 ? 5.876 1.167 -2.006 1.00 94.19 204 LYS A O 1
ATOM 1568 N N . ALA A 1 205 ? 5.931 2.133 0.020 1.00 95.00 205 ALA A N 1
ATOM 1569 C CA . ALA A 1 205 ? 5.827 3.496 -0.488 1.00 95.00 205 ALA A CA 1
ATOM 1570 C C . ALA A 1 205 ? 7.137 3.934 -1.153 1.00 95.00 205 ALA A C 1
ATOM 1572 O O . ALA A 1 205 ? 7.094 4.444 -2.269 1.00 95.00 205 ALA A O 1
ATOM 1573 N N . LEU A 1 206 ? 8.283 3.634 -0.532 1.00 96.50 206 LEU A N 1
ATOM 1574 C CA . LEU A 1 206 ? 9.608 3.920 -1.095 1.00 96.50 206 LEU A CA 1
ATOM 1575 C C . LEU A 1 206 ? 9.810 3.253 -2.461 1.00 96.50 206 LEU A C 1
ATOM 1577 O O . LEU A 1 206 ? 10.168 3.924 -3.424 1.00 96.50 206 LEU A O 1
ATOM 1581 N N . ASN A 1 207 ? 9.486 1.963 -2.578 1.00 96.00 207 ASN A N 1
ATOM 1582 C CA . ASN A 1 207 ? 9.584 1.245 -3.850 1.00 96.00 207 ASN A CA 1
ATOM 1583 C C . ASN A 1 207 ? 8.667 1.844 -4.920 1.00 96.00 207 ASN A C 1
ATOM 1585 O O . ASN A 1 207 ? 9.075 2.003 -6.064 1.00 96.00 207 ASN A O 1
ATOM 1589 N N . ARG A 1 208 ? 7.427 2.202 -4.567 1.00 94.06 208 ARG A N 1
ATOM 1590 C CA . ARG A 1 208 ? 6.501 2.830 -5.523 1.00 94.06 208 ARG A CA 1
ATOM 1591 C C . ARG A 1 208 ? 6.988 4.196 -5.986 1.00 94.06 208 ARG A C 1
ATOM 1593 O O . ARG A 1 208 ? 6.804 4.504 -7.155 1.00 94.06 208 ARG A O 1
ATOM 1600 N N . ARG A 1 209 ? 7.600 4.971 -5.090 1.00 94.19 209 ARG A N 1
ATOM 1601 C CA . ARG A 1 209 ? 8.197 6.268 -5.410 1.00 94.19 209 ARG A CA 1
ATOM 1602 C C . ARG A 1 209 ? 9.398 6.122 -6.335 1.00 94.19 209 ARG A C 1
ATOM 1604 O O . ARG A 1 209 ? 9.528 6.906 -7.251 1.00 94.19 209 ARG A O 1
ATOM 1611 N N . ALA A 1 210 ? 10.238 5.11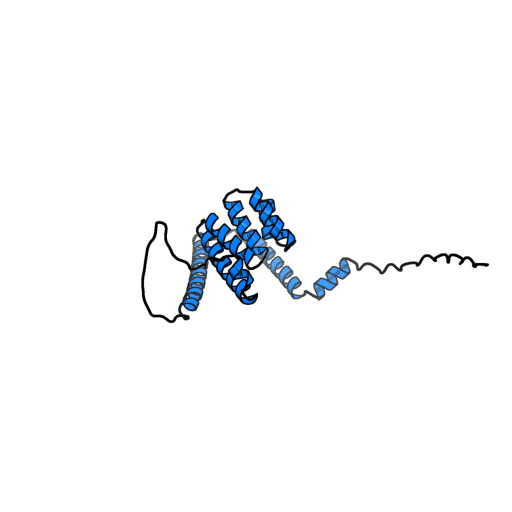1 -6.117 1.00 93.81 210 ALA A N 1
ATOM 1612 C CA . ALA A 1 210 ? 11.374 4.822 -6.992 1.00 93.81 210 ALA A CA 1
ATOM 1613 C C . ALA A 1 210 ? 10.950 4.370 -8.402 1.00 93.81 210 ALA A C 1
ATOM 1615 O O . ALA A 1 210 ? 11.729 4.482 -9.342 1.00 93.81 210 ALA A O 1
ATOM 1616 N N . HIS A 1 211 ? 9.735 3.833 -8.541 1.00 87.94 211 HIS A N 1
ATOM 1617 C CA . HIS A 1 211 ? 9.153 3.441 -9.825 1.00 87.94 211 HIS A CA 1
ATOM 1618 C C . HIS A 1 211 ? 8.450 4.581 -10.578 1.00 87.94 211 HIS A C 1
ATOM 1620 O O . HIS A 1 211 ? 8.089 4.362 -11.733 1.00 87.94 211 HIS A O 1
ATOM 1626 N N . ALA A 1 212 ? 8.195 5.717 -9.924 1.00 86.12 212 ALA A N 1
ATOM 1627 C CA . ALA A 1 212 ? 7.528 6.881 -10.504 1.00 86.12 212 ALA A CA 1
ATOM 1628 C C . ALA A 1 212 ? 8.547 7.892 -11.026 1.00 86.12 212 ALA A C 1
ATOM 1630 O O . ALA A 1 212 ? 8.252 8.497 -12.078 1.00 86.12 212 ALA A O 1
#

Sequence (212 aa):
MASAIPAAQAAQPSFVKLEPSSSVWDRITTWASEHKAAVYTIAGVTLVATGAGIYYYTSESAPTPQDLEAAAEKKRARKENKKAKKNAQREQKSPSPETKSQEKPQPTSVQSEDDVPEVTESTVASLSDETKKDYAAKLKAAGNKAYGSKDYNRAIELYGQALLCKADPVFYSNRAACWNAMSNWERVIEDTTAAVNLDPEYVKALNRRAHA

pLDDT: mean 76.89, std 19.28, range [27.42, 97.56]

InterPro domains:
  IPR011990 Tetratricopeptide-like helical domain superfamily [G3DSA:1.25.40.10] (131-212)
  IPR011990 Tetratricopeptide-like helical domain superfamily [SSF48452] (135-212)

Secondary structure (DSSP, 8-state):
--PPPPPP-PPP------PPPPPHHHHHHHHHHH-HHHHHHHHHHHHHHHHHHHHHHH---PPPHHHHHHHHHHHHHHHHHHHHHHHHHHHT----------------------------HHHHHTS-HHHHHHHHHHHHHHHHHHHHTT-HHHHHHHHHHHHHH---HHHHHHHHHHHHHTT-HHHHHHHHHHHHHH-TT-HHHHHHHHT-

Foldseek 3Di:
DDDDDDDDDDDDDDDDDDDDDDDPVNVVVVVCVVPVVVVVVVVVVVVVVVVVVVVVVPDPDDPDPVNVVVVVVVVVVVVVVVVVVVVVVVVVDDDDDDDDDDDDDDDDDDDDDDDLDDDDLVVLVPDDLVVLQVSLVVLQVVLVVCVVVLVLVSSLVSLVSSCSSPPALVSLLSNLVSCVSVVNLVSLCVSLVSSCVVPVPPVSSVVSNVSD

Radius of gyration: 30.47 Å; chains: 1; bounding box: 79×92×62 Å

Organism: Aureobasidium melanogenum (NCBI:txid46634)